Protein AF-A0AAV5E4P5-F1 (afdb_monomer)

InterPro domains:
  IPR004320 Protein BPS1, chloroplastic [PF03087] (4-162)

Structure (mmCIF, N/CA/C/O backbone):
data_AF-A0AAV5E4P5-F1
#
_entry.id   AF-A0AAV5E4P5-F1
#
loop_
_atom_site.group_PDB
_atom_site.id
_atom_site.type_symbol
_atom_site.label_atom_id
_atom_site.label_alt_id
_atom_site.label_comp_id
_atom_site.label_asym_id
_atom_site.label_entity_id
_atom_site.label_seq_id
_atom_site.pdbx_PDB_ins_code
_atom_site.Cartn_x
_atom_site.Cartn_y
_atom_site.Cartn_z
_atom_site.occupancy
_atom_site.B_iso_or_equiv
_atom_site.auth_seq_id
_atom_site.auth_comp_id
_atom_site.auth_asym_id
_atom_site.auth_atom_id
_atom_site.pdbx_PDB_model_num
ATOM 1 N N . MET A 1 1 ? 1.205 -12.709 -2.201 1.00 56.50 1 MET A N 1
ATOM 2 C CA . MET A 1 1 ? 1.355 -11.419 -1.480 1.00 56.50 1 MET A CA 1
ATOM 3 C C . MET A 1 1 ? 0.098 -10.579 -1.576 1.00 56.50 1 MET A C 1
ATOM 5 O O . MET A 1 1 ? -0.411 -10.193 -0.537 1.00 56.50 1 MET A O 1
ATOM 9 N N . CYS A 1 2 ? -0.461 -10.399 -2.772 1.00 56.97 2 CYS A N 1
ATOM 10 C CA . CYS A 1 2 ? -1.772 -9.772 -2.990 1.00 56.97 2 CYS A CA 1
ATOM 11 C C . CYS A 1 2 ? -2.899 -10.530 -2.261 1.00 56.97 2 CYS A C 1
ATOM 13 O O . CYS A 1 2 ? -3.722 -9.930 -1.578 1.00 56.97 2 CYS A O 1
ATOM 15 N N . ASP A 1 3 ? -2.828 -11.865 -2.279 1.00 72.31 3 ASP A N 1
ATOM 16 C CA . ASP A 1 3 ? -3.668 -12.741 -1.451 1.00 72.31 3 ASP A CA 1
ATOM 17 C C . ASP A 1 3 ? -3.523 -12.465 0.058 1.00 72.31 3 ASP A C 1
ATOM 19 O O . ASP A 1 3 ? -4.485 -12.542 0.807 1.00 72.31 3 ASP A O 1
ATOM 23 N N . GLY A 1 4 ? -2.340 -12.040 0.513 1.00 73.12 4 GLY A N 1
ATOM 24 C CA . GLY A 1 4 ? -2.113 -11.663 1.907 1.00 73.12 4 GLY A CA 1
ATOM 25 C C . GLY A 1 4 ? -2.867 -10.394 2.311 1.00 73.12 4 GLY A C 1
ATOM 26 O O . GLY A 1 4 ? -3.395 -10.346 3.416 1.00 73.12 4 GLY A O 1
ATOM 27 N N . LEU A 1 5 ? -2.950 -9.388 1.425 1.00 71.56 5 LEU A N 1
ATOM 28 C CA . LEU A 1 5 ? -3.692 -8.147 1.694 1.00 71.56 5 LEU A CA 1
ATOM 29 C C . LEU A 1 5 ? -5.195 -8.431 1.731 1.00 71.56 5 LEU A C 1
ATOM 31 O O . LEU A 1 5 ? -5.889 -7.955 2.626 1.00 71.56 5 LEU A O 1
ATOM 35 N N . ARG A 1 6 ? -5.674 -9.279 0.811 1.00 76.06 6 ARG A N 1
ATOM 36 C CA . ARG A 1 6 ? -7.061 -9.757 0.798 1.00 76.06 6 ARG A CA 1
ATOM 37 C C . ARG A 1 6 ? -7.400 -10.536 2.072 1.00 76.06 6 ARG A C 1
ATOM 39 O O . ARG A 1 6 ? -8.324 -10.150 2.775 1.00 76.06 6 ARG A O 1
ATOM 46 N N . ARG A 1 7 ? -6.602 -11.550 2.421 1.00 76.94 7 ARG A N 1
ATOM 47 C CA . ARG A 1 7 ? -6.778 -12.354 3.643 1.00 76.94 7 ARG A CA 1
ATOM 48 C C . ARG A 1 7 ? -6.693 -11.525 4.919 1.00 76.94 7 ARG A C 1
ATOM 50 O O . ARG A 1 7 ? -7.346 -11.842 5.905 1.00 76.94 7 ARG A O 1
ATOM 57 N N . LEU A 1 8 ? -5.892 -10.463 4.925 1.00 74.62 8 LEU A N 1
ATOM 58 C CA . LEU A 1 8 ? -5.862 -9.526 6.042 1.00 74.62 8 LEU A CA 1
ATOM 59 C C . LEU A 1 8 ? -7.157 -8.709 6.128 1.00 74.62 8 LEU A C 1
ATOM 61 O O . LEU A 1 8 ? -7.670 -8.510 7.226 1.00 74.62 8 LEU A O 1
ATOM 65 N N . GLY A 1 9 ? -7.715 -8.297 4.988 1.00 74.19 9 GLY A N 1
ATOM 66 C CA . GLY A 1 9 ? -9.084 -7.788 4.917 1.00 74.19 9 GLY A CA 1
ATOM 67 C C . GLY A 1 9 ? -10.081 -8.774 5.532 1.00 74.19 9 GLY A C 1
ATOM 68 O O . GLY A 1 9 ? -10.885 -8.385 6.379 1.00 74.19 9 GLY A O 1
ATOM 69 N N . ASP A 1 10 ? -9.964 -10.067 5.219 1.00 76.38 10 ASP A N 1
ATOM 70 C CA . ASP A 1 10 ? -10.802 -11.110 5.824 1.00 76.38 10 ASP A CA 1
ATOM 71 C C . ASP A 1 10 ? -10.626 -11.154 7.351 1.00 76.38 10 ASP A C 1
ATOM 73 O O . ASP A 1 10 ? -11.614 -11.174 8.076 1.00 76.38 10 ASP A O 1
ATOM 77 N N . VAL A 1 11 ? -9.402 -11.052 7.880 1.00 76.75 11 VAL A N 1
ATOM 78 C CA . VAL A 1 11 ? -9.156 -10.980 9.336 1.00 76.75 11 VAL A CA 1
ATOM 79 C C . VAL A 1 11 ? -9.854 -9.779 9.982 1.00 76.75 11 VAL A C 1
ATOM 81 O O . VAL A 1 11 ? -10.507 -9.948 11.010 1.00 76.75 11 VAL A O 1
ATOM 84 N N . TYR A 1 12 ? -9.773 -8.584 9.388 1.00 74.19 12 TYR A N 1
ATOM 85 C CA . TYR A 1 12 ? -10.494 -7.412 9.907 1.00 74.19 12 TYR A CA 1
ATOM 86 C C . TYR A 1 12 ? -12.021 -7.600 9.874 1.00 74.19 12 TYR A C 1
ATOM 88 O O . TYR A 1 12 ? -12.701 -7.124 10.778 1.00 74.19 12 TYR A O 1
ATOM 96 N N . SER A 1 13 ? -12.538 -8.357 8.901 1.00 75.62 13 SER A N 1
ATOM 97 C CA . SER A 1 13 ? -13.947 -8.790 8.839 1.00 75.62 13 SER A CA 1
ATOM 98 C C . SER A 1 13 ? -14.353 -9.602 10.062 1.00 75.62 13 SER A C 1
ATOM 100 O O . SER A 1 13 ? -15.329 -9.294 10.733 1.00 75.62 13 SER A O 1
ATOM 102 N N . HIS A 1 14 ? -13.568 -10.631 10.380 1.00 75.75 14 HIS A N 1
ATOM 103 C CA . HIS A 1 14 ? -13.864 -11.518 11.502 1.00 75.75 14 HIS A CA 1
ATOM 104 C C . HIS A 1 14 ? -13.748 -10.771 12.832 1.00 75.75 14 HIS A C 1
ATOM 106 O O . HIS A 1 14 ? -14.509 -11.017 13.763 1.00 75.75 14 HIS A O 1
ATOM 112 N N . ILE A 1 15 ? -12.804 -9.830 12.930 1.00 72.50 15 ILE A N 1
ATOM 113 C CA . ILE A 1 15 ? -12.688 -8.957 14.098 1.00 72.50 15 ILE A CA 1
ATOM 114 C C . ILE A 1 15 ? -13.955 -8.106 14.251 1.00 72.50 15 ILE A C 1
ATOM 116 O O . ILE A 1 15 ? -14.487 -8.032 15.355 1.00 72.50 15 ILE A O 1
ATOM 120 N N . GLU A 1 16 ? -14.464 -7.515 13.166 1.00 70.62 16 GLU A N 1
ATOM 121 C CA . GLU A 1 16 ? -15.729 -6.767 13.146 1.00 70.62 16 GLU A CA 1
ATOM 122 C C . GLU A 1 16 ? -16.926 -7.632 13.587 1.00 70.62 16 GLU A C 1
ATOM 124 O O . GLU A 1 16 ? -17.714 -7.209 14.431 1.00 70.62 16 GLU A O 1
ATOM 129 N N . GLU A 1 17 ? -17.030 -8.873 13.112 1.00 78.75 17 GLU A N 1
ATOM 130 C CA . GLU A 1 17 ? -18.076 -9.816 13.537 1.00 78.75 17 GLU A CA 1
ATOM 131 C C . GLU A 1 17 ? -18.000 -10.138 15.036 1.00 78.75 17 GLU A C 1
ATOM 133 O O . GLU A 1 17 ? -19.010 -10.075 15.737 1.00 78.75 17 GLU A O 1
ATOM 138 N N . ILE A 1 18 ? -16.798 -10.419 15.556 1.00 73.62 18 ILE A N 1
ATOM 139 C CA . ILE A 1 18 ? -16.575 -10.673 16.989 1.00 73.62 18 ILE A CA 1
ATOM 140 C C . ILE A 1 18 ? -16.965 -9.445 17.811 1.00 73.62 18 ILE A C 1
ATOM 142 O O . ILE A 1 18 ? -17.610 -9.573 18.851 1.00 73.62 18 ILE A O 1
ATOM 146 N N . ILE A 1 19 ? -16.576 -8.255 17.357 1.00 67.56 19 ILE A N 1
ATOM 147 C CA . ILE A 1 19 ? -16.890 -6.975 17.995 1.00 67.56 19 ILE A CA 1
ATOM 148 C C . ILE A 1 19 ? -18.410 -6.789 18.142 1.00 6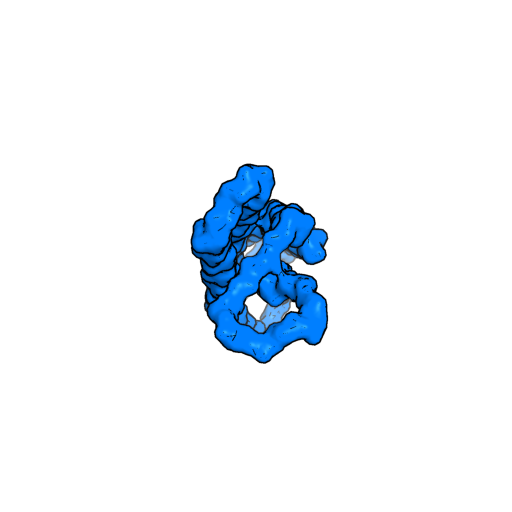7.56 19 ILE A C 1
ATOM 150 O O . ILE A 1 19 ? -18.860 -6.348 19.199 1.00 67.56 19 ILE A O 1
ATOM 154 N N . ASN A 1 20 ? -19.193 -7.183 17.136 1.00 69.62 20 ASN A N 1
ATOM 155 C CA . ASN A 1 20 ? -20.646 -7.001 17.108 1.00 69.62 20 ASN A CA 1
ATOM 156 C C . ASN A 1 20 ? -21.441 -8.007 17.971 1.00 69.62 20 ASN A C 1
ATOM 158 O O . ASN A 1 20 ? -22.650 -7.836 18.148 1.00 69.62 20 ASN A O 1
ATOM 162 N N . LEU A 1 21 ? -20.802 -9.039 18.542 1.00 74.31 21 LEU A N 1
ATOM 163 C CA . LEU A 1 21 ? -21.487 -10.037 19.374 1.00 74.31 21 LEU A CA 1
ATOM 164 C C . LEU A 1 21 ? -22.091 -9.422 20.661 1.00 74.31 21 LEU A C 1
ATOM 166 O O . LEU A 1 21 ? -21.412 -8.651 21.344 1.00 74.31 21 LEU A O 1
ATOM 170 N N . PRO A 1 22 ? -23.310 -9.826 21.084 1.00 65.62 22 PRO A N 1
ATOM 171 C CA . PRO A 1 22 ? -23.979 -9.297 22.282 1.00 65.62 22 PRO A CA 1
ATOM 172 C C . PRO A 1 22 ? -23.159 -9.425 23.574 1.00 65.62 22 PRO A C 1
ATOM 174 O O . PRO A 1 22 ? -23.182 -8.543 24.429 1.00 65.62 22 PRO A O 1
ATOM 177 N N . SER A 1 23 ? -22.359 -10.488 23.699 1.00 65.44 23 SER A N 1
ATOM 178 C CA . SER A 1 23 ? -21.455 -10.715 24.838 1.00 65.44 23 SER A CA 1
ATOM 179 C C . SER A 1 23 ? -20.368 -9.640 24.980 1.00 65.44 23 SER A C 1
ATOM 181 O O . SER A 1 23 ? -19.811 -9.443 26.066 1.00 65.44 23 SER A O 1
ATOM 183 N N . ASN A 1 24 ? -20.082 -8.909 23.900 1.00 61.66 24 ASN A N 1
ATOM 184 C CA . ASN A 1 24 ? -19.112 -7.823 23.861 1.00 61.66 24 ASN A CA 1
ATOM 185 C C . ASN A 1 24 ? -19.744 -6.435 24.055 1.00 61.66 24 ASN A C 1
ATOM 187 O O . ASN A 1 24 ? -18.999 -5.500 24.358 1.00 61.66 24 ASN A O 1
ATOM 191 N N . GLN A 1 25 ? -21.080 -6.320 24.005 1.00 60.75 25 GLN A N 1
ATOM 192 C CA . GLN A 1 25 ? -21.834 -5.068 24.183 1.00 60.75 25 GLN A CA 1
ATOM 193 C C . GLN A 1 25 ? -21.884 -4.577 25.643 1.00 60.75 25 GLN A C 1
ATOM 195 O O . GLN A 1 25 ? -22.192 -3.414 25.894 1.00 60.75 25 GLN A O 1
ATOM 200 N N . VAL A 1 26 ? -21.508 -5.410 26.626 1.00 58.38 26 VAL A N 1
ATOM 201 C CA . VAL A 1 26 ? -21.349 -4.962 28.021 1.00 58.38 26 VAL A CA 1
ATOM 202 C C . VAL A 1 26 ? -20.065 -4.130 28.151 1.00 58.38 26 VAL A C 1
ATOM 204 O O . VAL A 1 26 ? -18.935 -4.649 28.235 1.00 58.38 26 VAL A O 1
ATOM 207 N N . SER A 1 27 ? -20.277 -2.815 28.120 1.00 61.34 27 SER A N 1
ATOM 208 C CA . SER A 1 27 ? -19.287 -1.744 28.202 1.00 61.34 27 SER A CA 1
ATOM 209 C C . SER A 1 27 ? -18.691 -1.641 29.611 1.00 61.34 27 SER A C 1
ATOM 211 O O . SER A 1 27 ? -19.386 -1.407 30.592 1.00 61.34 27 SER A O 1
ATOM 213 N N . SER A 1 28 ? -17.372 -1.810 29.716 1.00 66.25 28 SER A N 1
ATOM 214 C CA . SER A 1 28 ? -16.600 -1.439 30.907 1.00 66.25 28 SER A CA 1
ATOM 215 C C . SER A 1 28 ? -15.715 -0.254 30.538 1.00 66.25 28 SER A C 1
ATOM 217 O O . SER A 1 28 ? -15.101 -0.261 29.468 1.00 66.25 28 SER A O 1
ATOM 219 N N . ILE A 1 29 ? -15.587 0.726 31.438 1.00 67.12 29 ILE A N 1
ATOM 220 C CA . ILE A 1 29 ? -14.744 1.925 31.267 1.00 67.12 29 ILE A CA 1
ATOM 221 C C . ILE A 1 29 ? -13.315 1.556 30.826 1.00 67.12 29 ILE A C 1
ATOM 223 O O . ILE A 1 29 ? -12.716 2.240 29.995 1.00 67.12 29 ILE A O 1
ATOM 227 N N . GLN A 1 30 ? -12.777 0.436 31.317 1.00 64.75 30 GLN A N 1
ATOM 228 C CA . GLN A 1 30 ? -11.441 -0.029 30.944 1.00 64.75 30 GLN A CA 1
ATOM 229 C C . GLN A 1 30 ? -11.372 -0.584 29.515 1.00 64.75 30 GLN A C 1
ATOM 231 O O . GLN A 1 30 ? -10.397 -0.322 28.814 1.00 64.75 30 GLN A O 1
ATOM 236 N N . LYS A 1 31 ? -12.418 -1.284 29.040 1.00 65.62 31 LYS A N 1
ATOM 237 C CA . LYS A 1 31 ? -12.526 -1.699 27.626 1.00 65.62 31 LYS A CA 1
ATOM 238 C C . LYS A 1 31 ? -12.604 -0.475 26.704 1.00 65.62 31 LYS A C 1
ATOM 240 O O . LYS A 1 31 ? -11.945 -0.469 25.672 1.00 65.62 31 LYS A O 1
ATOM 245 N N . LYS A 1 32 ? -13.368 0.554 27.094 1.00 70.50 32 LYS A N 1
ATOM 246 C CA . LYS A 1 32 ? -13.558 1.800 26.331 1.00 70.50 32 LYS A CA 1
ATOM 247 C C . LYS A 1 32 ? -12.240 2.559 26.129 1.00 70.50 32 LYS A C 1
ATOM 249 O O . LYS A 1 32 ? -11.816 2.724 24.991 1.00 70.50 32 LYS A O 1
ATOM 254 N N . LYS A 1 33 ? -11.513 2.869 27.211 1.00 70.81 33 LYS A N 1
ATOM 255 C CA . LYS A 1 33 ? -10.191 3.537 27.139 1.00 70.81 33 LYS A CA 1
ATOM 256 C C . LYS A 1 33 ? -9.161 2.759 26.313 1.00 70.81 33 LYS A C 1
ATOM 258 O O . LYS A 1 33 ? -8.344 3.326 25.591 1.00 70.81 33 LYS A O 1
ATOM 263 N N . MET A 1 34 ? -9.173 1.436 26.447 1.00 68.62 34 MET A N 1
ATOM 264 C CA . MET A 1 34 ? -8.287 0.533 25.717 1.00 68.62 34 MET A CA 1
ATOM 265 C C . MET A 1 34 ? -8.583 0.526 24.215 1.00 68.62 34 MET A C 1
ATOM 267 O O . MET A 1 34 ? -7.652 0.474 23.409 1.00 68.62 34 MET A O 1
ATOM 271 N N . LEU A 1 35 ? -9.864 0.584 23.853 1.00 72.00 35 LEU A N 1
ATOM 272 C CA . LEU A 1 35 ? -10.313 0.624 22.473 1.00 72.00 35 LEU A CA 1
ATOM 273 C C . LEU A 1 35 ? -10.026 1.980 21.826 1.00 72.00 35 LEU A C 1
ATOM 275 O O . LEU A 1 35 ? -9.479 2.007 20.732 1.00 72.00 35 LEU A O 1
ATOM 279 N N . GLU A 1 36 ? -10.274 3.084 22.532 1.00 74.94 36 GLU A N 1
ATOM 280 C CA . GLU A 1 36 ? -9.939 4.447 22.088 1.00 74.94 36 GLU A CA 1
ATOM 281 C C . GLU A 1 36 ? -8.449 4.587 21.718 1.00 74.94 36 GLU A C 1
ATOM 283 O O . GLU A 1 36 ? -8.113 5.146 20.675 1.00 74.94 36 GLU A O 1
ATOM 288 N N . ARG A 1 37 ? -7.537 4.002 22.511 1.00 74.06 37 ARG A N 1
ATOM 289 C CA . ARG A 1 37 ? -6.092 4.018 22.208 1.00 74.06 37 ARG A CA 1
ATOM 290 C C . ARG A 1 37 ? -5.734 3.223 20.946 1.00 74.06 37 ARG A C 1
ATOM 292 O O . ARG A 1 37 ? -4.885 3.657 20.165 1.00 74.06 37 ARG A O 1
ATOM 299 N N . GLU A 1 38 ? -6.338 2.050 20.748 1.00 74.19 38 GLU A N 1
ATOM 300 C CA . GLU A 1 38 ? -6.105 1.279 19.518 1.00 74.19 38 GLU A CA 1
ATOM 301 C C . GLU A 1 38 ? -6.746 1.963 18.312 1.00 74.19 38 GLU A C 1
ATOM 303 O O . GLU A 1 38 ? -6.174 1.948 17.228 1.00 74.19 38 GLU A O 1
ATOM 308 N N . MET A 1 39 ? -7.878 2.638 18.497 1.00 76.44 39 MET A N 1
ATOM 309 C CA . MET A 1 39 ? -8.491 3.440 17.450 1.00 76.44 39 MET A CA 1
ATOM 310 C C . MET A 1 39 ? -7.565 4.561 16.985 1.00 76.44 39 MET A C 1
ATOM 312 O O . MET A 1 39 ? -7.394 4.725 15.779 1.00 76.44 39 MET A O 1
ATOM 316 N N . GLU A 1 40 ? -6.903 5.281 17.885 1.00 80.56 40 GLU A N 1
ATOM 317 C CA . GLU A 1 40 ? -5.902 6.279 17.483 1.00 80.56 40 GLU A CA 1
ATOM 318 C C . GLU A 1 40 ? -4.772 5.640 16.658 1.00 80.56 40 GLU A C 1
ATOM 320 O O . GLU A 1 40 ? -4.418 6.107 15.580 1.00 80.56 40 GLU A O 1
ATOM 325 N N . SER A 1 41 ?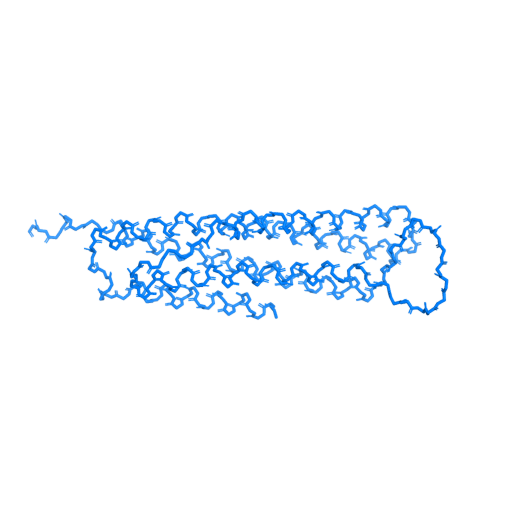 -4.291 4.474 17.091 1.00 76.69 41 SER A N 1
ATOM 326 C CA . SER A 1 41 ? -3.260 3.727 16.361 1.00 76.69 41 SER A CA 1
ATOM 327 C C . SER A 1 41 ? -3.730 3.186 15.001 1.00 76.69 41 SER A C 1
ATOM 329 O O . SER A 1 41 ? -2.933 3.055 14.071 1.00 76.69 41 SER A O 1
ATOM 331 N N . SER A 1 42 ? -5.015 2.846 14.876 1.00 80.00 42 SER A N 1
ATOM 332 C CA . SER A 1 42 ? -5.626 2.392 13.624 1.00 80.00 42 SER A CA 1
ATOM 333 C C . SER A 1 42 ? -5.741 3.523 12.605 1.00 80.00 42 SER A C 1
ATOM 335 O O . SER A 1 42 ? -5.602 3.263 11.414 1.00 80.00 42 SER A O 1
ATOM 337 N N . LEU A 1 43 ? -5.930 4.768 13.066 1.00 84.25 43 LEU A N 1
ATOM 338 C CA . LEU A 1 43 ? -5.993 5.948 12.205 1.00 84.25 43 LEU A CA 1
ATOM 339 C C . LEU A 1 43 ? -4.654 6.172 11.498 1.00 84.25 43 LEU A C 1
ATOM 341 O O . LEU A 1 43 ? -4.626 6.317 10.282 1.00 84.25 43 LEU A O 1
ATOM 345 N N . GLU A 1 44 ? -3.541 6.057 12.229 1.00 84.19 44 GLU A N 1
ATOM 346 C CA . GLU A 1 44 ? -2.203 6.161 11.632 1.00 84.19 44 GLU A CA 1
ATOM 347 C C . GLU A 1 44 ? -1.966 5.104 10.534 1.00 84.19 44 GLU A C 1
ATOM 349 O O . GLU A 1 44 ? -1.301 5.375 9.532 1.00 84.19 44 GLU A O 1
ATOM 354 N N . LEU A 1 45 ? -2.506 3.889 10.698 1.00 81.62 45 LEU A N 1
ATOM 355 C CA . LEU A 1 45 ? -2.408 2.836 9.682 1.00 81.62 45 LEU A CA 1
ATOM 356 C C . LEU A 1 45 ? -3.373 3.072 8.502 1.00 81.62 45 LEU A C 1
ATOM 358 O O . LEU A 1 45 ? -3.018 2.760 7.366 1.00 81.62 45 LEU A O 1
ATOM 362 N N . ILE A 1 46 ? -4.554 3.646 8.738 1.00 85.69 46 ILE A N 1
ATOM 363 C CA . ILE A 1 46 ? -5.484 4.076 7.680 1.00 85.69 46 ILE A CA 1
ATOM 364 C C . ILE A 1 46 ? -4.820 5.143 6.801 1.00 85.69 46 ILE A C 1
ATOM 366 O O . ILE A 1 46 ? -4.797 4.992 5.577 1.00 85.69 46 ILE A O 1
ATOM 370 N N . ASP A 1 47 ? -4.205 6.157 7.413 1.00 88.38 47 ASP A N 1
ATOM 371 C CA . ASP A 1 47 ? -3.467 7.211 6.706 1.00 88.38 47 ASP A CA 1
ATOM 372 C C . ASP A 1 47 ? -2.314 6.630 5.878 1.00 88.38 47 ASP A C 1
ATOM 374 O O . ASP A 1 47 ? -2.078 7.043 4.739 1.00 88.38 47 ASP A O 1
ATOM 378 N N . LEU A 1 48 ? -1.613 5.625 6.418 1.00 85.75 48 LEU A N 1
ATOM 379 C CA . LEU A 1 48 ? -0.583 4.897 5.680 1.00 85.75 48 LEU A CA 1
ATOM 380 C C . LEU A 1 48 ? -1.155 4.162 4.473 1.00 85.75 48 LEU A C 1
ATOM 382 O O . LEU A 1 48 ? -0.564 4.240 3.399 1.00 85.75 48 LEU A O 1
ATOM 386 N N . CYS A 1 49 ? -2.269 3.447 4.633 1.00 84.31 49 CYS A N 1
ATOM 387 C CA . CYS A 1 49 ? -2.898 2.724 3.530 1.00 84.31 49 CYS A CA 1
ATOM 388 C C . CYS A 1 49 ? -3.326 3.692 2.421 1.00 84.31 49 CYS A C 1
ATOM 390 O O . CYS A 1 49 ? -3.048 3.420 1.255 1.00 84.31 49 CYS A O 1
ATOM 392 N N . ASN A 1 50 ? -3.899 4.850 2.769 1.00 89.06 50 ASN A N 1
ATOM 393 C CA . ASN A 1 50 ? -4.228 5.886 1.789 1.00 89.06 50 ASN A CA 1
ATOM 394 C C . ASN A 1 50 ? -2.973 6.406 1.064 1.00 89.06 50 ASN A C 1
ATOM 396 O O . ASN A 1 50 ? -2.901 6.380 -0.163 1.00 89.06 50 ASN A O 1
ATOM 400 N N . ALA A 1 51 ? -1.933 6.787 1.813 1.00 88.50 51 ALA A N 1
ATOM 401 C CA . ALA A 1 51 ? -0.680 7.266 1.229 1.00 88.50 51 ALA A CA 1
ATOM 402 C C . ALA A 1 51 ? 0.004 6.208 0.342 1.00 88.50 51 ALA A C 1
ATOM 404 O O . ALA A 1 51 ? 0.636 6.538 -0.661 1.00 88.50 51 ALA A O 1
ATOM 405 N N . MET A 1 52 ? -0.090 4.928 0.704 1.00 86.50 52 MET A N 1
ATOM 406 C CA . MET A 1 52 ? 0.451 3.833 -0.100 1.00 86.50 52 MET A CA 1
ATOM 407 C C . MET A 1 52 ? -0.359 3.595 -1.367 1.00 86.50 52 MET A C 1
ATOM 409 O O . MET A 1 52 ? 0.242 3.387 -2.417 1.00 86.50 52 MET A O 1
ATOM 413 N N . HIS A 1 53 ? -1.687 3.671 -1.291 1.00 87.88 53 HIS A N 1
ATOM 414 C CA . HIS A 1 53 ? -2.555 3.601 -2.460 1.00 87.88 53 HIS A CA 1
ATOM 415 C C . HIS A 1 53 ? -2.212 4.702 -3.474 1.00 87.88 53 HIS A C 1
ATOM 417 O O . HIS A 1 53 ? -1.991 4.400 -4.645 1.00 87.88 53 HIS A O 1
ATOM 423 N N . GLU A 1 54 ? -2.055 5.951 -3.024 1.00 90.44 54 GLU A N 1
ATOM 424 C CA . GLU A 1 54 ? -1.614 7.067 -3.876 1.00 90.44 54 GLU A CA 1
ATOM 425 C C . GLU A 1 54 ? -0.262 6.779 -4.547 1.00 90.44 54 GLU A C 1
ATOM 427 O O . GLU A 1 54 ? -0.114 6.952 -5.757 1.00 90.44 54 GLU A O 1
ATOM 432 N N . ILE A 1 55 ? 0.716 6.268 -3.786 1.00 88.81 55 ILE A N 1
ATOM 433 C CA . ILE A 1 55 ? 2.031 5.907 -4.335 1.00 88.81 55 ILE A CA 1
ATOM 434 C C . ILE A 1 55 ? 1.920 4.770 -5.357 1.00 88.81 55 ILE A C 1
ATOM 436 O O . ILE A 1 55 ? 2.590 4.823 -6.385 1.00 88.81 55 ILE A O 1
ATOM 440 N N . PHE A 1 56 ? 1.109 3.738 -5.112 1.00 88.38 56 PHE A N 1
ATOM 441 C CA . PHE A 1 56 ? 0.920 2.652 -6.079 1.00 88.38 56 PHE A CA 1
ATOM 442 C C . PHE A 1 56 ? 0.235 3.137 -7.352 1.00 88.38 56 PHE A C 1
ATOM 444 O O . PHE A 1 56 ? 0.657 2.754 -8.444 1.00 88.38 56 PHE A O 1
ATOM 451 N N . SER A 1 57 ? -0.743 4.031 -7.225 1.00 91.31 57 SER A N 1
ATOM 452 C CA . SER A 1 57 ? -1.390 4.659 -8.373 1.00 91.31 57 SER A CA 1
ATOM 453 C C . SER A 1 57 ? -0.377 5.430 -9.226 1.00 91.31 57 SER A C 1
ATOM 455 O O . SER A 1 57 ? -0.319 5.266 -10.444 1.00 91.31 57 SER A O 1
ATOM 457 N N . GLU A 1 58 ? 0.521 6.179 -8.586 1.00 92.06 58 GLU A N 1
ATOM 458 C CA . GLU A 1 58 ? 1.573 6.936 -9.267 1.00 92.06 58 GLU A CA 1
ATOM 459 C C . GLU A 1 58 ? 2.697 6.056 -9.852 1.00 92.06 58 GLU A C 1
ATOM 461 O O . GLU A 1 58 ? 3.261 6.337 -10.915 1.00 92.06 58 GLU A O 1
ATOM 466 N N . LEU A 1 59 ? 3.021 4.944 -9.192 1.00 88.50 59 LEU A N 1
ATOM 467 C CA . LEU A 1 59 ? 3.930 3.940 -9.744 1.00 88.50 59 LEU A CA 1
ATOM 468 C C . LEU A 1 59 ? 3.329 3.310 -11.002 1.00 88.50 59 LEU A C 1
ATOM 470 O O . LEU A 1 59 ? 4.036 3.173 -12.000 1.00 88.50 59 LEU A O 1
ATOM 474 N N . LYS A 1 60 ? 2.032 2.979 -10.987 1.00 91.06 60 LYS A N 1
ATOM 475 C CA . LYS A 1 60 ? 1.317 2.413 -12.138 1.00 91.06 60 LYS A CA 1
ATOM 476 C C . LYS A 1 60 ? 1.373 3.351 -13.344 1.00 91.06 60 LYS A C 1
ATOM 478 O O . LYS A 1 60 ? 1.742 2.898 -14.426 1.00 91.06 60 LYS A O 1
ATOM 483 N N . THR A 1 61 ? 1.090 4.643 -13.167 1.00 91.94 61 THR A N 1
ATOM 484 C CA . THR A 1 61 ? 1.173 5.621 -14.270 1.00 91.94 61 THR A CA 1
ATOM 485 C C . THR A 1 61 ? 2.601 5.757 -14.798 1.00 91.94 61 THR A C 1
ATOM 487 O O . THR A 1 61 ? 2.821 5.725 -16.007 1.00 91.94 61 THR A O 1
ATOM 490 N N . THR A 1 62 ? 3.600 5.799 -13.910 1.00 89.44 62 THR A N 1
ATOM 491 C CA . THR A 1 62 ? 5.021 5.856 -14.299 1.00 89.44 62 THR A CA 1
ATOM 492 C C . THR A 1 62 ? 5.450 4.624 -15.106 1.00 89.44 62 THR A C 1
ATOM 494 O O . THR A 1 62 ? 6.217 4.741 -16.064 1.00 89.44 62 THR A O 1
ATOM 497 N N . ILE A 1 63 ? 4.962 3.437 -14.735 1.00 87.81 63 ILE A N 1
ATOM 498 C CA . ILE A 1 63 ? 5.221 2.176 -15.442 1.00 87.81 63 ILE A CA 1
ATOM 499 C C . ILE A 1 63 ? 4.592 2.201 -16.838 1.00 87.81 63 ILE A C 1
ATOM 501 O O . ILE A 1 63 ? 5.275 1.892 -17.814 1.00 87.81 63 ILE A O 1
ATOM 505 N N . GLN A 1 64 ? 3.329 2.612 -16.950 1.00 90.38 64 GLN A N 1
ATOM 506 C CA . GLN A 1 64 ? 2.620 2.712 -18.231 1.00 90.38 64 GLN A CA 1
ATOM 507 C C . GLN A 1 64 ? 3.299 3.710 -19.175 1.00 90.38 64 GLN A C 1
ATOM 509 O O . GLN A 1 64 ? 3.535 3.409 -20.345 1.00 90.38 64 GLN A O 1
ATOM 514 N N . ASP A 1 65 ? 3.726 4.858 -18.653 1.00 88.12 65 ASP A N 1
ATOM 515 C CA . ASP A 1 65 ? 4.515 5.835 -19.400 1.00 88.12 65 ASP A CA 1
ATOM 516 C C . ASP A 1 65 ? 5.826 5.246 -19.934 1.00 88.12 65 ASP A C 1
ATOM 518 O O . ASP A 1 65 ? 6.202 5.476 -21.086 1.00 88.12 65 ASP A O 1
ATOM 522 N N . LEU A 1 66 ? 6.545 4.493 -19.096 1.00 85.75 66 LEU A N 1
ATOM 523 C CA . LEU A 1 66 ? 7.780 3.820 -19.495 1.00 85.75 66 LEU A CA 1
ATOM 524 C C . LEU A 1 66 ? 7.517 2.786 -20.604 1.00 85.75 66 LEU A C 1
ATOM 526 O O . LEU A 1 66 ? 8.323 2.690 -21.530 1.00 85.75 66 LEU A O 1
ATOM 530 N N . GLN A 1 67 ? 6.389 2.065 -20.566 1.00 85.00 67 GLN A N 1
ATOM 531 C CA . GLN A 1 67 ? 6.013 1.103 -21.611 1.00 85.00 67 GLN A CA 1
ATOM 532 C C . GLN A 1 67 ? 5.754 1.820 -22.939 1.00 85.00 67 GLN A C 1
ATOM 534 O O . GLN A 1 67 ? 6.230 1.375 -23.982 1.00 85.00 67 GLN A O 1
ATOM 539 N N . VAL A 1 68 ? 5.049 2.957 -22.910 1.00 85.69 68 VAL A N 1
ATOM 540 C CA . VAL A 1 68 ? 4.776 3.765 -24.111 1.00 85.69 68 VAL A CA 1
ATOM 541 C C . VAL A 1 68 ? 6.074 4.274 -24.739 1.00 85.69 68 VAL A C 1
ATOM 543 O O . VAL A 1 68 ? 6.236 4.187 -25.957 1.00 85.69 68 VAL A O 1
ATOM 546 N N . VAL A 1 69 ? 7.014 4.768 -23.926 1.00 82.62 69 VAL A N 1
ATOM 547 C CA . VAL A 1 69 ? 8.325 5.242 -24.405 1.00 82.62 69 VAL A CA 1
ATOM 548 C C . VAL A 1 69 ? 9.134 4.108 -25.042 1.00 82.62 69 VAL A C 1
ATOM 550 O O . VAL A 1 69 ? 9.762 4.324 -26.075 1.00 82.62 69 VAL A O 1
ATOM 553 N N . LEU A 1 70 ? 9.106 2.904 -24.461 1.00 77.94 70 LEU A N 1
ATOM 554 C CA . LEU A 1 70 ? 9.807 1.739 -25.010 1.00 77.94 70 LEU A CA 1
ATOM 555 C C . LEU A 1 70 ? 9.188 1.260 -26.331 1.00 77.94 70 LEU A C 1
ATOM 557 O O . LEU A 1 70 ? 9.918 1.053 -27.298 1.00 77.94 70 LEU A O 1
ATOM 561 N N . ARG A 1 71 ? 7.854 1.149 -26.408 1.00 78.62 71 ARG A N 1
ATOM 562 C CA . ARG A 1 71 ? 7.140 0.666 -27.607 1.00 78.62 71 ARG A CA 1
ATOM 563 C C . ARG A 1 71 ? 7.290 1.569 -28.823 1.00 78.62 71 ARG A C 1
ATOM 565 O O . ARG A 1 71 ? 7.321 1.078 -29.944 1.00 78.62 71 ARG A O 1
ATOM 572 N N . ARG A 1 72 ? 7.366 2.886 -28.618 1.00 77.81 72 ARG A N 1
ATOM 573 C CA . ARG A 1 72 ? 7.511 3.856 -29.716 1.00 77.81 72 ARG A CA 1
ATOM 574 C C . ARG A 1 72 ? 8.907 3.857 -30.341 1.00 77.81 72 ARG A C 1
ATOM 576 O O . ARG A 1 72 ? 9.101 4.525 -31.345 1.00 77.81 72 ARG A O 1
ATOM 583 N N . GLY A 1 73 ? 9.896 3.192 -29.737 1.00 66.06 73 GLY A N 1
ATOM 584 C CA . GLY A 1 73 ? 11.299 3.309 -30.152 1.00 66.06 73 GLY A CA 1
ATOM 585 C C . GLY A 1 73 ? 11.924 4.682 -29.852 1.00 66.06 73 GLY A C 1
ATOM 586 O O . GLY A 1 73 ? 13.141 4.826 -29.927 1.00 66.06 73 GLY A O 1
ATOM 587 N N . ASP A 1 74 ? 11.127 5.661 -29.403 1.00 62.75 74 ASP A N 1
ATOM 588 C CA . ASP A 1 74 ? 11.515 7.004 -28.947 1.00 62.75 74 ASP A CA 1
ATOM 589 C C . ASP A 1 74 ? 12.185 6.996 -27.559 1.00 62.75 74 ASP A C 1
ATOM 591 O O . ASP A 1 74 ? 12.034 7.919 -26.748 1.00 62.75 74 ASP A O 1
ATOM 595 N N . ALA A 1 75 ? 12.949 5.945 -27.261 1.00 60.47 75 ALA A N 1
ATOM 596 C CA . ALA A 1 75 ? 13.668 5.754 -26.012 1.00 60.47 75 ALA A CA 1
ATOM 597 C C . ALA A 1 75 ? 14.876 6.699 -25.932 1.00 60.47 75 ALA A C 1
ATOM 599 O O . ALA A 1 75 ? 16.033 6.274 -25.881 1.00 60.47 75 ALA A O 1
ATOM 600 N N . ARG A 1 76 ? 14.625 8.014 -25.889 1.00 67.12 76 ARG A N 1
ATOM 601 C CA . ARG A 1 76 ? 15.636 8.992 -25.489 1.00 67.12 76 ARG A CA 1
ATOM 602 C C . ARG A 1 76 ? 16.109 8.587 -24.102 1.00 67.12 76 ARG A C 1
ATOM 604 O O . ARG A 1 76 ? 15.413 8.801 -23.112 1.00 67.12 76 ARG A O 1
ATOM 611 N N . LEU A 1 77 ? 17.309 8.016 -24.053 1.00 67.38 77 LEU A N 1
ATOM 612 C CA . LEU A 1 77 ? 17.891 7.376 -22.874 1.00 67.38 77 LEU A CA 1
ATOM 613 C C . LEU A 1 77 ? 17.815 8.264 -21.618 1.00 67.38 77 LEU A C 1
ATOM 615 O O . LEU A 1 77 ? 17.630 7.768 -20.510 1.00 67.38 77 LEU A O 1
ATOM 619 N N . ALA A 1 78 ? 17.909 9.586 -21.799 1.00 71.38 78 ALA A N 1
ATOM 620 C CA . ALA A 1 78 ? 17.759 10.576 -20.739 1.00 71.38 78 ALA A CA 1
ATOM 621 C C . ALA A 1 78 ? 16.342 10.617 -20.131 1.00 71.38 78 ALA A C 1
ATOM 623 O O . ALA A 1 78 ? 16.217 10.602 -18.909 1.00 71.38 78 ALA A O 1
ATOM 624 N N . ASN A 1 79 ? 15.282 10.614 -20.948 1.00 76.44 79 ASN A N 1
ATOM 625 C CA . ASN A 1 79 ? 13.891 10.651 -20.476 1.00 76.44 79 ASN A CA 1
ATOM 626 C C . ASN A 1 79 ? 13.526 9.362 -19.718 1.00 76.44 79 ASN A C 1
ATOM 628 O O . ASN A 1 79 ? 12.982 9.408 -18.615 1.00 76.44 79 ASN A O 1
ATOM 632 N N . THR A 1 80 ? 13.923 8.206 -20.260 1.00 77.69 80 THR A N 1
ATOM 633 C CA . THR A 1 80 ? 13.753 6.903 -19.599 1.00 77.69 80 THR A CA 1
ATOM 634 C C . THR A 1 80 ? 14.475 6.867 -18.251 1.00 77.69 80 THR A C 1
ATOM 636 O O . THR A 1 80 ? 13.905 6.445 -17.246 1.00 77.69 80 THR A O 1
ATOM 639 N N . GLN A 1 81 ? 15.710 7.374 -18.185 1.00 81.25 81 GLN A N 1
ATOM 640 C CA . GLN A 1 81 ? 16.488 7.389 -16.947 1.00 81.25 81 GLN A CA 1
ATOM 641 C C . GLN A 1 81 ? 15.892 8.319 -15.877 1.00 81.25 81 GLN A C 1
ATOM 643 O O . GLN A 1 81 ? 15.934 7.965 -14.697 1.00 81.25 81 GLN A O 1
ATOM 648 N N . VAL A 1 82 ? 15.318 9.466 -16.265 1.00 83.81 82 VAL A N 1
ATOM 649 C CA . VAL A 1 82 ? 14.592 10.371 -15.353 1.00 83.81 82 VAL A CA 1
ATOM 650 C C . VAL A 1 82 ? 13.358 9.677 -14.775 1.00 83.81 82 VAL A C 1
ATOM 652 O O . VAL A 1 82 ? 13.178 9.672 -13.558 1.00 83.81 82 VAL A O 1
ATOM 655 N N . LYS A 1 83 ? 12.553 9.006 -15.607 1.00 83.69 83 LYS A N 1
ATOM 656 C CA . LYS A 1 83 ? 11.371 8.254 -15.145 1.00 83.69 83 LYS A CA 1
ATOM 657 C C . LYS A 1 83 ? 11.738 7.076 -14.228 1.00 83.69 83 LYS A C 1
ATOM 659 O O . LYS A 1 83 ? 11.080 6.862 -13.216 1.00 83.69 83 LYS A O 1
ATOM 664 N N . ILE A 1 84 ? 12.836 6.3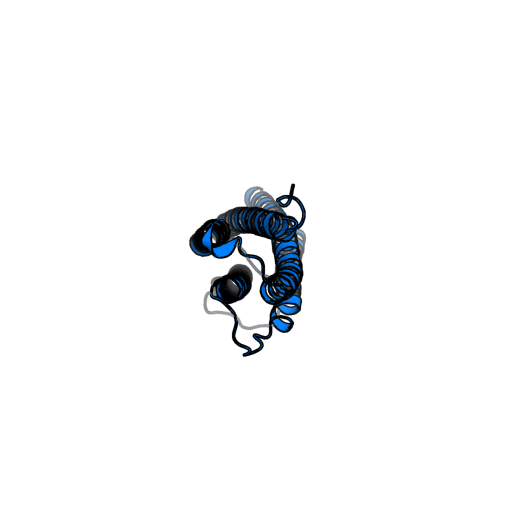62 -14.495 1.00 83.00 84 ILE A N 1
ATOM 665 C CA . ILE A 1 84 ? 13.342 5.306 -13.592 1.00 83.00 84 ILE A CA 1
ATOM 666 C C . ILE A 1 84 ? 13.798 5.887 -12.242 1.00 83.00 84 ILE A C 1
ATOM 668 O O . ILE A 1 84 ? 13.570 5.291 -11.183 1.00 83.00 84 ILE A O 1
ATOM 672 N N . GLN A 1 85 ? 14.447 7.055 -12.250 1.00 85.19 85 GLN A N 1
ATOM 673 C CA . GLN A 1 85 ? 14.816 7.750 -11.013 1.00 85.19 85 GLN A CA 1
ATOM 674 C C . GLN A 1 85 ? 13.581 8.193 -10.228 1.00 85.19 85 GLN A C 1
ATOM 676 O O . GLN A 1 85 ? 13.578 8.066 -9.002 1.00 85.19 85 GLN A O 1
ATOM 681 N N . TYR A 1 86 ? 12.535 8.640 -10.926 1.00 86.75 86 TYR A N 1
ATOM 682 C CA . TYR A 1 86 ? 11.248 8.981 -10.330 1.00 86.75 86 TYR A CA 1
ATOM 683 C C . TYR A 1 86 ? 10.582 7.772 -9.669 1.00 86.75 86 TYR A C 1
ATOM 685 O O . TYR A 1 86 ? 10.307 7.796 -8.473 1.00 86.75 86 TYR A O 1
ATOM 693 N N . TYR A 1 87 ? 10.460 6.652 -10.385 1.00 86.25 87 TYR A N 1
ATOM 694 C CA . TYR A 1 87 ? 10.000 5.386 -9.808 1.00 86.25 87 TYR A CA 1
ATOM 695 C C . TYR A 1 87 ? 10.784 5.026 -8.528 1.00 86.25 87 TYR A C 1
ATOM 697 O O . TYR A 1 87 ? 10.220 4.693 -7.485 1.00 86.25 87 TYR A O 1
ATOM 705 N N . THR A 1 88 ? 12.115 5.144 -8.580 1.00 84.69 88 THR A N 1
ATOM 706 C CA . THR A 1 88 ? 12.989 4.817 -7.443 1.00 84.69 88 THR A CA 1
ATOM 707 C C . THR A 1 88 ? 12.749 5.745 -6.248 1.00 84.69 88 THR A C 1
ATOM 709 O O . THR A 1 88 ? 12.844 5.306 -5.097 1.00 84.69 88 THR A O 1
ATOM 712 N N . SER A 1 89 ? 12.465 7.029 -6.483 1.00 87.44 89 SER A N 1
ATOM 713 C CA . SER A 1 89 ? 12.178 7.989 -5.413 1.00 87.44 89 SER A CA 1
ATOM 714 C C . SER A 1 89 ? 10.825 7.705 -4.752 1.00 87.44 89 SER A C 1
ATOM 716 O O . SER A 1 89 ? 10.748 7.747 -3.522 1.00 87.44 89 SER A O 1
ATOM 718 N N . LEU A 1 90 ? 9.808 7.304 -5.522 1.00 86.00 90 LEU A N 1
ATOM 719 C CA . LEU A 1 90 ? 8.492 6.897 -5.016 1.00 86.00 90 LEU A CA 1
ATOM 720 C C . LEU A 1 90 ? 8.577 5.669 -4.103 1.00 86.00 90 LEU A C 1
ATOM 722 O O . LEU A 1 90 ? 8.091 5.700 -2.970 1.00 86.00 90 LEU A O 1
ATOM 726 N N . VAL A 1 91 ? 9.292 4.621 -4.523 1.00 85.56 91 VAL A N 1
ATOM 727 C CA . VAL A 1 91 ? 9.503 3.424 -3.685 1.00 85.56 91 VAL A CA 1
ATOM 728 C C . VAL A 1 91 ? 10.246 3.772 -2.387 1.00 85.56 91 VAL A C 1
ATOM 730 O O . VAL A 1 91 ? 9.937 3.233 -1.319 1.00 85.56 91 VAL A O 1
ATOM 733 N N . LYS A 1 92 ? 11.211 4.701 -2.431 1.00 87.12 92 LYS A N 1
ATOM 734 C CA . LYS A 1 92 ? 11.907 5.193 -1.225 1.00 87.12 92 LYS A CA 1
ATOM 735 C C . LYS A 1 92 ? 10.986 6.001 -0.310 1.00 87.12 92 LYS A C 1
ATOM 737 O O . LYS A 1 92 ? 11.062 5.846 0.911 1.00 87.12 92 LYS A O 1
ATOM 742 N N . LYS A 1 93 ? 10.122 6.848 -0.878 1.00 87.75 93 LYS A N 1
ATOM 743 C CA . LYS A 1 93 ? 9.113 7.623 -0.141 1.00 87.75 93 LYS A CA 1
ATOM 744 C C . LYS A 1 93 ? 8.179 6.683 0.622 1.00 87.75 93 LYS A C 1
ATOM 746 O O . LYS A 1 93 ? 7.992 6.881 1.821 1.00 87.75 93 LYS A O 1
ATOM 751 N N . ALA A 1 94 ? 7.700 5.619 -0.022 1.00 85.50 94 ALA A N 1
ATOM 752 C CA . ALA A 1 94 ? 6.850 4.610 0.608 1.00 85.50 94 ALA A CA 1
ATOM 753 C C . ALA A 1 94 ? 7.539 3.922 1.802 1.00 85.50 94 ALA A C 1
ATOM 755 O O . ALA A 1 94 ? 6.989 3.891 2.902 1.00 85.50 94 ALA A O 1
ATOM 756 N N . HIS A 1 95 ? 8.792 3.474 1.645 1.00 84.69 95 HIS A N 1
ATOM 757 C CA . HIS A 1 95 ? 9.553 2.877 2.754 1.00 84.69 95 HIS A CA 1
ATOM 758 C C . HIS A 1 95 ? 9.728 3.837 3.941 1.00 84.69 95 HIS A C 1
ATOM 760 O O . HIS A 1 95 ? 9.686 3.416 5.099 1.00 84.69 95 HIS A O 1
ATOM 766 N N . LYS A 1 96 ? 9.925 5.137 3.678 1.00 87.19 96 LYS A N 1
ATOM 767 C CA . LYS A 1 96 ? 10.059 6.148 4.738 1.00 87.19 96 LYS A CA 1
ATOM 768 C C . LYS A 1 96 ? 8.767 6.288 5.550 1.00 87.19 96 LYS A C 1
ATOM 770 O O . LYS A 1 96 ? 8.855 6.423 6.770 1.00 87.19 96 LYS A O 1
ATOM 775 N N . GLN A 1 97 ? 7.605 6.227 4.895 1.00 85.19 97 GLN A N 1
ATOM 776 C CA . GLN A 1 97 ? 6.300 6.289 5.564 1.00 85.19 97 GLN A CA 1
ATOM 777 C C . GLN A 1 97 ? 6.076 5.074 6.472 1.00 85.19 97 GLN A C 1
ATOM 779 O O . GLN A 1 97 ? 5.791 5.242 7.656 1.00 85.19 97 GLN A O 1
ATOM 784 N N . ILE A 1 98 ? 6.328 3.859 5.974 1.00 82.44 98 ILE A N 1
ATOM 785 C CA . ILE A 1 98 ? 6.199 2.631 6.778 1.00 82.44 98 ILE A CA 1
ATOM 786 C C . ILE A 1 98 ? 7.125 2.663 8.001 1.00 82.44 98 ILE A C 1
ATOM 788 O O . ILE A 1 98 ? 6.698 2.388 9.123 1.00 82.44 98 ILE A O 1
ATOM 792 N N . LYS A 1 99 ? 8.393 3.058 7.817 1.00 84.31 99 LYS A N 1
ATOM 793 C CA . LYS A 1 99 ? 9.380 3.108 8.909 1.00 84.31 99 LYS A CA 1
ATOM 794 C C . LYS A 1 99 ? 8.992 4.087 10.021 1.00 84.31 99 LYS A C 1
ATOM 796 O O . LYS A 1 99 ? 9.373 3.874 11.172 1.00 84.31 99 LYS A O 1
ATOM 801 N N . LYS A 1 100 ? 8.263 5.160 9.696 1.00 82.69 100 LYS A N 1
ATOM 802 C CA . LYS A 1 100 ? 7.750 6.120 10.686 1.00 82.69 100 LYS A CA 1
ATOM 803 C C . LYS A 1 100 ? 6.737 5.456 11.623 1.00 82.69 100 LYS A C 1
ATOM 805 O O . LYS A 1 100 ? 6.790 5.696 12.824 1.00 82.69 100 LYS A O 1
ATOM 810 N N . ILE A 1 101 ? 5.868 4.609 11.079 1.00 74.19 101 ILE A N 1
ATOM 811 C CA . ILE A 1 101 ? 4.742 4.002 11.802 1.00 74.19 101 ILE A CA 1
ATOM 812 C C . ILE A 1 101 ? 5.168 2.721 12.532 1.00 74.19 101 ILE A C 1
ATOM 814 O O . ILE A 1 101 ? 4.805 2.527 13.688 1.00 74.19 101 ILE A O 1
ATOM 818 N N . SER A 1 102 ? 6.040 1.907 11.927 1.00 69.88 102 SER A N 1
ATOM 819 C CA . SER A 1 102 ? 6.596 0.686 12.542 1.00 69.88 102 SER A CA 1
ATOM 820 C C . SER A 1 102 ? 7.331 0.953 13.869 1.00 69.88 102 SER A C 1
ATOM 822 O O . SER A 1 102 ? 7.210 0.193 14.826 1.00 69.88 102 SER A O 1
ATOM 824 N N . LYS A 1 103 ? 8.034 2.089 13.990 1.00 64.81 103 LYS A N 1
ATOM 825 C CA . LYS A 1 103 ? 8.738 2.475 15.229 1.00 64.81 103 LYS A CA 1
ATOM 826 C C . LYS A 1 103 ? 7.815 2.823 16.402 1.00 64.81 103 LYS A C 1
ATOM 828 O O . LYS A 1 103 ? 8.294 2.903 17.529 1.00 64.81 103 LYS A O 1
ATOM 833 N N . LYS A 1 104 ? 6.534 3.089 16.140 1.00 60.56 104 LYS A N 1
ATOM 834 C CA . LYS A 1 104 ? 5.573 3.610 17.122 1.00 60.56 104 LYS A CA 1
ATOM 835 C C . LYS A 1 104 ? 4.689 2.512 17.729 1.00 60.56 104 LYS A C 1
ATOM 837 O O . LYS A 1 104 ? 4.024 2.747 18.731 1.00 60.56 104 LYS A O 1
ATOM 842 N N . SER A 1 105 ? 4.689 1.310 17.148 1.00 55.09 105 SER A N 1
ATOM 843 C CA . SER A 1 105 ? 3.902 0.165 17.612 1.00 55.09 105 SER A CA 1
ATOM 844 C C . SER A 1 105 ? 4.704 -0.728 18.567 1.00 55.09 105 SER A C 1
ATOM 846 O O . SER A 1 105 ? 5.124 -1.823 18.194 1.00 55.09 105 SER A O 1
ATOM 848 N N . THR A 1 106 ? 4.948 -0.283 19.799 1.00 50.75 106 THR A N 1
ATOM 849 C CA . THR A 1 106 ? 5.425 -1.173 20.871 1.00 50.75 106 THR A CA 1
ATOM 850 C C . THR A 1 106 ? 4.236 -1.879 21.522 1.00 50.75 106 THR A C 1
ATOM 852 O O . THR A 1 106 ? 3.275 -1.241 21.950 1.00 50.75 106 THR A O 1
ATOM 855 N N . LEU A 1 107 ? 4.285 -3.214 21.575 1.00 55.06 107 LEU A N 1
ATOM 856 C CA . LEU A 1 107 ? 3.324 -4.016 22.329 1.00 55.06 107 LEU A CA 1
ATOM 857 C C . LEU A 1 107 ? 3.669 -3.880 23.814 1.00 55.06 107 LEU A C 1
ATOM 859 O O . LEU A 1 107 ? 4.613 -4.512 24.286 1.00 55.06 107 LEU A O 1
ATOM 863 N N . ASP A 1 108 ? 2.931 -3.039 24.531 1.00 53.44 108 ASP A N 1
ATOM 864 C CA . ASP A 1 108 ? 3.001 -3.044 25.987 1.00 53.44 108 ASP A CA 1
ATOM 865 C C . ASP A 1 108 ? 2.399 -4.357 26.503 1.00 53.44 108 ASP A C 1
ATOM 867 O O . ASP A 1 108 ? 1.336 -4.785 26.039 1.00 53.44 108 ASP A O 1
ATOM 871 N N . LYS A 1 109 ? 3.123 -5.038 27.391 1.00 51.03 109 LYS A N 1
ATOM 872 C CA . LYS A 1 109 ? 2.878 -6.436 27.794 1.00 51.03 109 LYS A CA 1
ATOM 873 C C . LYS A 1 109 ? 1.711 -6.597 28.777 1.00 51.03 109 LYS A C 1
ATOM 875 O O . LYS A 1 109 ? 1.531 -7.684 29.314 1.00 51.03 109 LYS A O 1
ATOM 880 N N . GLU A 1 110 ? 0.930 -5.547 29.008 1.00 51.47 110 GLU A N 1
ATOM 881 C CA . GLU A 1 110 ? -0.191 -5.577 29.941 1.00 51.47 110 GLU A CA 1
ATOM 882 C C . GLU A 1 110 ? -1.422 -6.277 29.355 1.00 51.47 110 GLU A C 1
ATOM 884 O O . GLU A 1 110 ? -1.900 -5.971 28.254 1.00 51.47 110 GLU A O 1
ATOM 889 N N . ASP A 1 111 ? -1.926 -7.222 30.147 1.00 50.91 111 ASP A N 1
ATOM 890 C CA . ASP A 1 111 ? -3.058 -8.100 29.885 1.00 50.91 111 ASP A CA 1
ATOM 891 C C . ASP A 1 111 ? -4.221 -7.394 29.182 1.00 50.91 111 ASP A C 1
ATOM 893 O O . ASP A 1 111 ? -4.814 -6.428 29.669 1.00 50.91 111 ASP A O 1
ATOM 897 N N . CYS A 1 112 ? -4.579 -7.892 27.999 1.00 51.19 112 CYS A N 1
ATOM 898 C CA . CYS A 1 112 ? -5.632 -7.303 27.187 1.00 51.19 112 CYS A CA 1
ATOM 899 C C . CYS A 1 112 ? -6.477 -8.356 26.475 1.00 51.19 112 CYS A C 1
ATOM 901 O O . CYS A 1 112 ? -5.961 -9.221 25.771 1.00 51.19 112 CYS A O 1
ATOM 903 N N . LYS A 1 113 ? -7.804 -8.221 26.631 1.00 67.88 113 LYS A N 1
ATOM 904 C CA . LYS A 1 113 ? -8.852 -9.043 26.001 1.00 67.88 113 LYS A CA 1
ATOM 905 C C . LYS A 1 113 ? -8.593 -9.271 24.505 1.00 67.88 113 LYS A C 1
ATOM 907 O O . LYS A 1 113 ? -8.132 -8.367 23.804 1.00 67.88 113 LYS A O 1
ATOM 912 N N . LEU A 1 114 ? -8.989 -10.463 24.043 1.00 64.75 114 LEU A N 1
ATOM 913 C CA . LEU A 1 114 ? -8.831 -11.023 22.691 1.00 64.75 114 LEU A CA 1
ATOM 914 C C . LEU A 1 114 ? -8.961 -9.993 21.549 1.00 64.75 114 LEU A C 1
ATOM 916 O O . LEU A 1 114 ? -8.144 -9.996 20.633 1.00 64.75 114 LEU A O 1
ATOM 920 N N . VAL A 1 115 ? -9.926 -9.070 21.644 1.00 64.31 115 VAL A N 1
ATOM 921 C CA . VAL A 1 115 ? -10.213 -8.044 20.626 1.00 64.31 115 VAL A CA 1
ATOM 922 C C . VAL A 1 115 ? -9.038 -7.077 20.391 1.00 64.31 115 VAL A C 1
ATOM 924 O O . VAL A 1 115 ? -8.606 -6.933 19.250 1.00 64.31 115 VAL A O 1
ATOM 927 N N . LYS A 1 116 ? -8.428 -6.469 21.422 1.00 69.19 116 LYS A N 1
ATOM 928 C CA . LYS A 1 116 ? -7.263 -5.574 21.207 1.00 69.19 116 LYS A CA 1
ATOM 929 C C . LYS A 1 116 ? -6.059 -6.347 20.698 1.00 69.19 116 LYS A C 1
ATOM 931 O O . LYS A 1 116 ? -5.366 -5.866 19.811 1.00 69.19 116 LYS A O 1
ATOM 936 N N . LEU A 1 117 ? -5.815 -7.545 21.234 1.00 69.31 117 LEU A N 1
ATOM 937 C CA . LEU A 1 117 ? -4.697 -8.366 20.778 1.00 69.31 117 LEU A CA 1
ATOM 938 C C . LEU A 1 117 ? -4.851 -8.719 19.292 1.00 69.31 117 LEU A C 1
ATOM 940 O O . LEU A 1 117 ? -3.865 -8.697 18.560 1.00 69.31 117 LEU A O 1
ATOM 944 N N . SER A 1 118 ? -6.078 -8.997 18.840 1.00 68.88 118 SER A N 1
ATOM 945 C CA . SER A 1 118 ? -6.371 -9.255 17.429 1.00 68.88 118 SER A CA 1
ATOM 946 C C . SER A 1 118 ? -6.168 -8.018 16.545 1.00 68.88 118 SER A C 1
ATOM 948 O O . SER A 1 118 ? -5.493 -8.132 15.525 1.00 68.88 118 SER A O 1
ATOM 950 N N . LEU A 1 119 ? -6.629 -6.832 16.970 1.00 71.56 119 LEU A N 1
ATOM 951 C CA . LEU A 1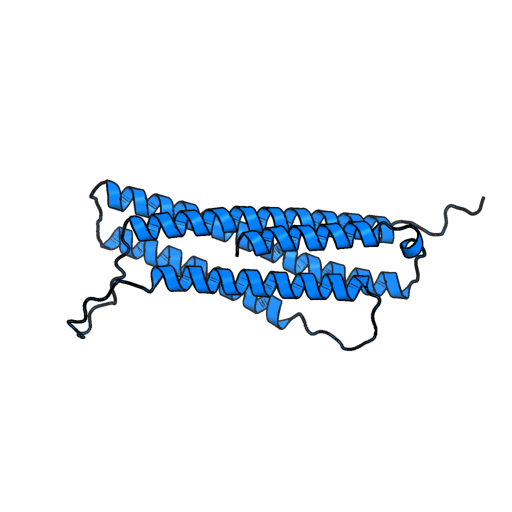 119 ? -6.448 -5.568 16.239 1.00 71.56 119 LEU A CA 1
ATOM 952 C C . LEU A 1 119 ? -4.970 -5.170 16.125 1.00 71.56 119 LEU A C 1
ATOM 954 O O . LEU A 1 119 ? -4.488 -4.878 15.031 1.00 71.56 119 LEU A O 1
ATOM 958 N N . VAL A 1 120 ? -4.223 -5.249 17.230 1.00 73.81 120 VAL A N 1
ATOM 959 C CA . VAL A 1 120 ? -2.784 -4.942 17.254 1.00 73.81 120 VAL A CA 1
ATOM 960 C C . VAL A 1 120 ? -2.006 -5.917 16.369 1.00 73.81 120 VAL A C 1
ATOM 962 O O . VAL A 1 120 ? -1.168 -5.492 15.574 1.00 73.81 120 VAL A O 1
ATOM 965 N N . LYS A 1 121 ? -2.292 -7.224 16.453 1.00 74.12 121 LYS A N 1
ATOM 966 C CA . LYS A 1 121 ? -1.650 -8.229 15.590 1.00 74.12 121 LYS A CA 1
ATOM 967 C C . LYS A 1 121 ? -1.983 -8.006 14.117 1.00 74.12 121 LYS A C 1
ATOM 969 O O . LYS A 1 121 ? -1.071 -8.045 13.294 1.00 74.12 121 LYS A O 1
ATOM 974 N N . ALA A 1 122 ? -3.245 -7.732 13.783 1.00 78.19 122 ALA A N 1
ATOM 975 C CA . ALA A 1 122 ? -3.660 -7.426 12.416 1.00 78.19 122 ALA A CA 1
ATOM 976 C C . ALA A 1 122 ? -2.917 -6.195 11.870 1.00 78.19 122 ALA A C 1
ATOM 978 O O . ALA A 1 122 ? -2.374 -6.249 10.767 1.00 78.19 122 ALA A O 1
ATOM 979 N N . ARG A 1 123 ? -2.767 -5.140 12.682 1.00 79.25 123 ARG A N 1
ATOM 980 C CA . ARG A 1 123 ? -1.985 -3.941 12.342 1.00 79.25 123 ARG A CA 1
ATOM 981 C C . ARG A 1 123 ? -0.504 -4.246 12.104 1.00 79.25 123 ARG A C 1
ATOM 983 O O . ARG A 1 123 ? 0.065 -3.776 11.122 1.00 79.25 123 ARG A O 1
ATOM 990 N N . MET A 1 124 ? 0.129 -5.057 12.951 1.00 77.50 124 MET A N 1
ATOM 991 C CA . MET A 1 124 ? 1.531 -5.465 12.757 1.00 77.50 124 MET A CA 1
ATOM 992 C C . MET A 1 124 ? 1.727 -6.295 11.480 1.00 77.50 124 MET A C 1
ATOM 994 O O . MET A 1 124 ? 2.705 -6.097 10.752 1.00 77.50 124 MET A O 1
ATOM 998 N N . ILE A 1 125 ? 0.792 -7.203 11.188 1.00 81.00 125 ILE A N 1
ATOM 999 C CA . ILE A 1 125 ? 0.794 -8.002 9.957 1.00 81.00 125 ILE A CA 1
ATOM 1000 C C . ILE A 1 125 ? 0.610 -7.091 8.738 1.00 81.00 125 ILE A C 1
ATOM 1002 O O . ILE A 1 125 ? 1.344 -7.253 7.763 1.00 81.00 125 ILE A O 1
ATOM 1006 N N . ALA A 1 126 ? -0.284 -6.095 8.811 1.00 81.25 126 ALA A N 1
ATOM 1007 C CA . ALA A 1 126 ? -0.475 -5.088 7.765 1.00 81.25 126 ALA A CA 1
ATOM 1008 C C . ALA A 1 126 ? 0.840 -4.383 7.422 1.00 81.25 126 ALA A C 1
ATOM 1010 O O . ALA A 1 126 ? 1.285 -4.408 6.277 1.00 81.25 126 ALA A O 1
ATOM 1011 N N . ILE A 1 127 ? 1.501 -3.817 8.437 1.00 80.75 127 ILE A N 1
ATOM 1012 C CA . ILE A 1 127 ? 2.763 -3.082 8.288 1.00 80.75 127 ILE A CA 1
ATOM 1013 C C . ILE A 1 127 ? 3.841 -3.981 7.666 1.00 80.75 127 ILE A C 1
ATOM 1015 O O . ILE A 1 127 ? 4.498 -3.581 6.706 1.00 80.75 127 ILE A O 1
ATOM 1019 N N . SER A 1 128 ? 3.982 -5.213 8.162 1.00 79.50 128 SER A N 1
ATOM 1020 C CA . SER A 1 128 ? 4.989 -6.170 7.678 1.00 79.50 128 SER A CA 1
ATOM 1021 C C . SER A 1 128 ? 4.743 -6.587 6.223 1.00 79.50 128 SER A C 1
ATOM 1023 O O . SER A 1 128 ? 5.673 -6.717 5.421 1.00 79.50 128 SER A O 1
ATOM 1025 N N . LEU A 1 129 ? 3.477 -6.782 5.851 1.00 82.81 129 LEU A N 1
ATOM 1026 C CA . LEU A 1 129 ? 3.099 -7.154 4.494 1.00 82.81 129 LEU A CA 1
ATOM 1027 C C . LEU A 1 129 ? 3.338 -6.003 3.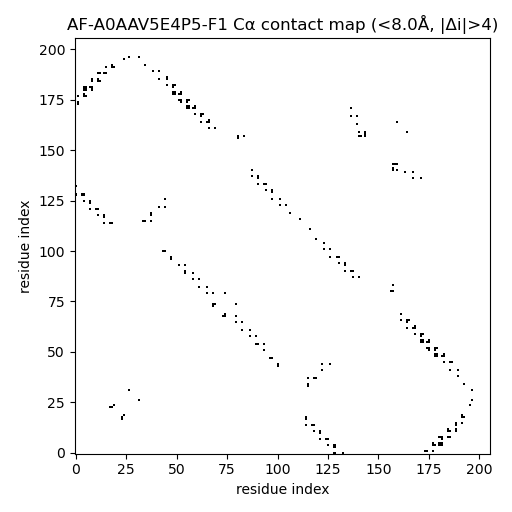508 1.00 82.81 129 LEU A C 1
ATOM 1029 O O . LEU A 1 129 ? 3.887 -6.224 2.427 1.00 82.81 129 LEU A O 1
ATOM 1033 N N . LEU A 1 130 ? 3.003 -4.775 3.902 1.00 79.81 130 LEU A N 1
ATOM 1034 C CA . LEU A 1 130 ? 3.286 -3.563 3.133 1.00 79.81 130 LEU A CA 1
ATOM 1035 C C . LEU A 1 130 ? 4.803 -3.352 2.956 1.00 79.81 130 LEU A C 1
ATOM 1037 O O . LEU A 1 130 ? 5.263 -3.053 1.854 1.00 79.81 130 LEU A O 1
ATOM 1041 N N . GLU A 1 131 ? 5.605 -3.595 3.995 1.00 82.50 131 GLU A N 1
ATOM 1042 C CA . GLU A 1 131 ? 7.069 -3.485 3.932 1.00 82.50 131 GLU A CA 1
ATOM 1043 C C . GLU A 1 131 ? 7.696 -4.517 2.983 1.00 82.50 131 GLU A C 1
ATOM 1045 O O . GLU A 1 131 ? 8.474 -4.167 2.090 1.00 82.50 131 GLU A O 1
ATOM 1050 N N . SER A 1 132 ? 7.325 -5.793 3.128 1.00 78.44 132 SER A N 1
ATOM 1051 C CA . SER A 1 132 ? 7.837 -6.873 2.270 1.00 78.44 132 SER A CA 1
ATOM 1052 C C . SER A 1 132 ? 7.503 -6.648 0.791 1.00 78.44 132 SER A C 1
ATOM 1054 O O . SER A 1 132 ? 8.328 -6.899 -0.091 1.00 78.44 132 SER A O 1
ATOM 1056 N N . THR A 1 133 ? 6.323 -6.095 0.524 1.00 77.44 133 THR A N 1
ATOM 1057 C CA . THR A 1 133 ? 5.852 -5.713 -0.805 1.00 77.44 133 THR A CA 1
ATOM 1058 C C . THR A 1 133 ? 6.736 -4.648 -1.447 1.00 77.44 133 THR A C 1
ATOM 1060 O O . THR A 1 133 ? 7.208 -4.818 -2.575 1.00 77.44 133 THR A O 1
ATOM 1063 N N . LEU A 1 134 ? 7.015 -3.560 -0.727 1.00 79.56 134 LEU A N 1
ATOM 1064 C CA . LEU A 1 134 ? 7.887 -2.501 -1.233 1.00 79.56 134 LEU A CA 1
ATOM 1065 C C . LEU A 1 134 ? 9.323 -2.996 -1.445 1.00 79.56 134 LEU A C 1
ATOM 1067 O O . LEU A 1 134 ? 9.994 -2.568 -2.389 1.00 79.56 134 LEU A O 1
ATOM 1071 N N . CYS A 1 135 ? 9.791 -3.930 -0.611 1.00 78.06 135 CYS A N 1
ATOM 1072 C CA . CYS A 1 135 ? 11.096 -4.562 -0.783 1.00 78.06 135 CYS A CA 1
ATOM 1073 C C . CYS A 1 135 ? 11.195 -5.295 -2.133 1.00 78.06 135 CYS A C 1
ATOM 1075 O O . CYS A 1 135 ? 12.226 -5.209 -2.808 1.00 78.06 135 CYS A O 1
ATOM 1077 N N . LEU A 1 136 ? 10.125 -5.967 -2.570 1.00 76.75 136 LEU A N 1
ATOM 1078 C CA . LEU A 1 136 ? 10.079 -6.607 -3.887 1.00 76.75 136 LEU A CA 1
ATOM 1079 C C . LEU A 1 136 ? 10.053 -5.599 -5.038 1.00 76.75 136 LEU A C 1
ATOM 1081 O O . LEU A 1 136 ? 10.834 -5.748 -5.977 1.00 76.75 136 LEU A O 1
ATOM 1085 N N . LEU A 1 137 ? 9.219 -4.558 -4.951 1.00 76.94 137 LEU A N 1
ATOM 1086 C CA . LEU A 1 137 ? 9.147 -3.494 -5.966 1.00 76.94 137 LEU A CA 1
ATOM 1087 C C . LEU A 1 137 ? 10.488 -2.776 -6.157 1.00 76.94 137 LEU A C 1
ATOM 1089 O O . LEU A 1 137 ? 10.841 -2.393 -7.273 1.00 76.94 137 LEU A O 1
ATOM 1093 N N . SER A 1 138 ? 11.254 -2.621 -5.076 1.00 74.75 138 SER A N 1
ATOM 1094 C CA . SER A 1 138 ? 12.624 -2.111 -5.132 1.00 74.75 138 SER A CA 1
ATOM 1095 C C . SER A 1 138 ? 13.527 -3.067 -5.918 1.00 74.75 138 SER A C 1
ATOM 1097 O O . SER A 1 138 ? 14.158 -2.670 -6.896 1.00 74.75 138 SER A O 1
ATOM 1099 N N . LYS A 1 139 ? 13.546 -4.357 -5.556 1.00 74.31 139 LYS A N 1
ATOM 1100 C CA . LYS A 1 139 ? 14.410 -5.371 -6.191 1.00 74.31 139 LYS A CA 1
ATOM 1101 C C . LYS A 1 139 ? 14.145 -5.540 -7.691 1.00 74.31 139 LYS A C 1
ATOM 1103 O O . LYS A 1 139 ? 15.102 -5.723 -8.436 1.00 74.31 139 LYS A O 1
ATOM 1108 N N . GLN A 1 140 ? 12.892 -5.422 -8.132 1.00 69.12 140 GLN A N 1
ATOM 1109 C CA . GLN A 1 140 ? 12.498 -5.530 -9.546 1.00 69.12 140 GLN A CA 1
ATOM 1110 C C . GLN A 1 140 ? 13.195 -4.490 -10.448 1.00 69.12 140 GLN A C 1
ATOM 1112 O O . GLN A 1 140 ? 13.532 -4.797 -11.585 1.00 69.12 140 GLN A O 1
ATOM 1117 N N . VAL A 1 141 ? 13.499 -3.290 -9.934 1.00 63.72 141 VAL A N 1
ATOM 1118 C CA . VAL A 1 141 ? 14.161 -2.210 -10.700 1.00 63.72 141 VAL A CA 1
ATOM 1119 C C . VAL A 1 141 ? 15.692 -2.245 -10.605 1.00 63.72 141 VAL A C 1
ATOM 1121 O O . VAL A 1 141 ? 16.385 -1.670 -11.442 1.00 63.72 141 VAL A O 1
ATOM 1124 N N . PHE A 1 142 ? 16.255 -2.969 -9.633 1.00 56.97 142 PHE A N 1
ATOM 1125 C CA . PHE A 1 142 ? 17.708 -3.085 -9.445 1.00 56.97 142 PHE A CA 1
ATOM 1126 C C . PHE A 1 142 ? 18.361 -4.268 -10.174 1.00 56.97 142 PHE A C 1
ATOM 1128 O O . PHE A 1 142 ? 19.589 -4.383 -10.129 1.00 56.97 142 PHE A O 1
ATOM 1135 N N . MET A 1 143 ? 17.587 -5.121 -10.850 1.00 48.53 143 MET A N 1
ATOM 1136 C CA . MET A 1 143 ? 18.092 -6.333 -11.502 1.00 48.53 143 MET A CA 1
ATOM 1137 C C . MET A 1 143 ? 18.115 -6.201 -13.034 1.00 48.53 143 MET A C 1
ATOM 1139 O O . MET A 1 143 ? 17.195 -6.665 -13.707 1.00 48.53 143 MET A O 1
ATOM 1143 N N . PRO A 1 144 ? 19.184 -5.647 -13.635 1.00 48.03 144 PRO A N 1
ATOM 1144 C CA . PRO A 1 144 ? 19.502 -5.984 -15.012 1.00 48.03 144 PRO A CA 1
ATOM 1145 C C . PRO A 1 144 ? 19.985 -7.441 -15.030 1.00 48.03 144 PRO A C 1
ATOM 1147 O O . PRO A 1 144 ? 20.850 -7.814 -14.229 1.00 48.03 144 PRO A O 1
ATOM 1150 N N . LYS A 1 145 ? 19.461 -8.278 -15.935 1.00 43.50 145 LYS A N 1
ATOM 1151 C CA . LYS A 1 145 ? 20.104 -9.560 -16.265 1.00 43.50 145 LYS A CA 1
ATOM 1152 C C . LYS A 1 145 ? 21.538 -9.238 -16.702 1.00 43.50 145 LYS A C 1
ATOM 1154 O O . LYS A 1 145 ? 21.751 -8.669 -17.767 1.00 43.50 145 LYS A O 1
ATOM 1159 N N . ARG A 1 146 ? 22.522 -9.519 -15.845 1.00 39.69 146 ARG A N 1
ATOM 1160 C CA . ARG A 1 146 ? 23.938 -9.337 -16.171 1.00 39.69 146 ARG A CA 1
ATOM 1161 C C . ARG A 1 146 ? 24.426 -10.576 -16.905 1.00 39.69 146 ARG A C 1
ATOM 1163 O O . ARG A 1 146 ? 24.526 -11.637 -16.297 1.00 39.69 146 ARG A O 1
ATOM 1170 N N . SER A 1 147 ? 24.789 -10.426 -18.175 1.00 49.62 147 SER A N 1
ATOM 1171 C CA . SER A 1 147 ? 25.896 -11.217 -18.702 1.00 49.62 147 SER A CA 1
ATOM 1172 C C . SER A 1 147 ? 27.173 -10.797 -17.955 1.00 49.62 147 SER A C 1
ATOM 1174 O O . SER A 1 147 ? 27.343 -9.643 -17.554 1.00 49.62 147 SER A O 1
ATOM 1176 N N . LEU A 1 148 ? 28.034 -11.769 -17.667 1.00 47.34 148 LEU A N 1
ATOM 1177 C CA . LEU A 1 148 ? 29.135 -11.701 -16.699 1.00 47.34 148 LEU A CA 1
ATOM 1178 C C . LEU A 1 148 ? 30.370 -10.899 -17.161 1.00 47.34 148 LEU A C 1
ATOM 1180 O O . LEU A 1 148 ? 31.471 -11.166 -16.689 1.00 47.34 148 LEU A O 1
ATOM 1184 N N . VAL A 1 149 ? 30.242 -9.908 -18.051 1.00 45.53 149 VAL A N 1
ATOM 1185 C CA . VAL A 1 149 ? 31.420 -9.209 -18.597 1.00 45.53 149 VAL A CA 1
ATOM 1186 C C . VAL A 1 149 ? 31.291 -7.687 -18.508 1.00 45.53 149 VAL A C 1
ATOM 1188 O O . VAL A 1 149 ? 30.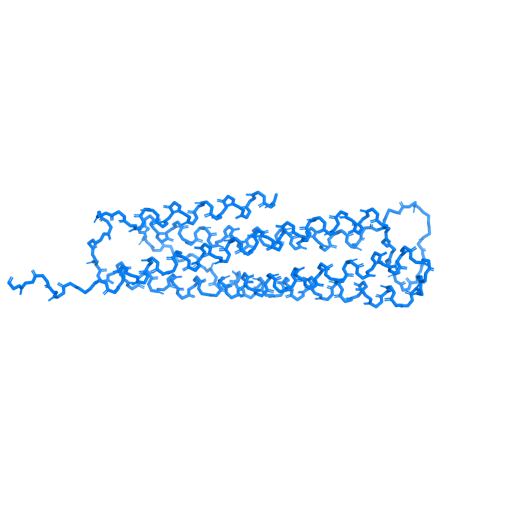315 -7.095 -18.955 1.00 45.53 149 VAL A O 1
ATOM 1191 N N . SER A 1 150 ? 32.352 -7.083 -17.958 1.00 39.91 150 SER A N 1
ATOM 1192 C CA . SER A 1 150 ? 32.680 -5.657 -17.772 1.00 39.91 150 SER A CA 1
ATOM 1193 C C . SER A 1 150 ? 32.273 -4.994 -16.437 1.00 39.91 150 SER A C 1
ATOM 1195 O O . SER A 1 150 ? 31.161 -4.521 -16.208 1.00 39.91 150 SER A O 1
ATOM 1197 N N . LYS A 1 151 ? 33.261 -4.933 -15.530 1.00 50.69 151 LYS A N 1
ATOM 1198 C CA . LYS A 1 151 ? 33.351 -3.996 -14.401 1.00 50.69 151 LYS A CA 1
ATOM 1199 C C . LYS A 1 151 ? 34.204 -2.802 -14.843 1.00 50.69 151 LYS A C 1
ATOM 1201 O O . LYS A 1 151 ? 35.420 -2.894 -14.762 1.00 50.69 151 LYS A O 1
ATOM 1206 N N . THR A 1 152 ? 33.599 -1.687 -15.232 1.00 43.78 152 THR A N 1
ATOM 1207 C CA . THR A 1 152 ? 34.265 -0.372 -15.242 1.00 43.78 152 THR A CA 1
ATOM 1208 C C . THR A 1 152 ? 33.228 0.738 -15.073 1.00 43.78 152 THR A C 1
ATOM 1210 O O . THR A 1 152 ? 32.067 0.616 -15.459 1.00 43.78 152 THR A O 1
ATOM 1213 N N . PHE A 1 153 ? 33.637 1.795 -14.380 1.00 44.19 153 PHE A N 1
ATOM 1214 C CA . PHE A 1 153 ? 32.803 2.878 -13.879 1.00 44.19 153 PHE A CA 1
ATOM 1215 C C . PHE A 1 153 ? 32.123 3.670 -15.007 1.00 44.19 153 PHE A C 1
ATOM 1217 O O . PHE A 1 153 ? 32.727 4.532 -15.634 1.00 44.19 153 PHE A O 1
ATOM 1224 N N . GLN A 1 154 ? 30.826 3.446 -15.203 1.00 41.12 154 GLN A N 1
ATOM 1225 C CA . GLN A 1 154 ? 29.917 4.439 -15.771 1.00 41.12 154 GLN A CA 1
ATOM 1226 C C . GLN A 1 154 ? 28.741 4.604 -14.811 1.00 41.12 154 GLN A C 1
ATOM 1228 O O . GLN A 1 154 ? 28.308 3.618 -14.209 1.00 41.12 154 GLN A O 1
ATOM 1233 N N . LYS A 1 155 ? 28.240 5.842 -14.651 1.00 49.84 155 LYS A N 1
ATOM 1234 C CA . LYS A 1 155 ? 26.951 6.171 -14.005 1.00 49.84 155 LYS A CA 1
ATOM 1235 C C . LYS A 1 155 ? 25.985 5.012 -14.261 1.00 49.84 155 LYS A C 1
ATOM 1237 O O . LYS A 1 155 ? 25.651 4.770 -15.416 1.00 49.84 155 LYS A O 1
ATOM 1242 N N . ARG A 1 156 ? 25.652 4.237 -13.221 1.00 53.41 156 ARG A N 1
ATOM 1243 C CA . ARG A 1 156 ? 24.981 2.932 -13.343 1.00 53.41 156 ARG A CA 1
ATOM 1244 C C . ARG A 1 156 ? 23.646 3.132 -14.074 1.00 53.41 156 ARG A C 1
ATOM 1246 O O . ARG A 1 156 ? 22.673 3.555 -13.459 1.00 53.41 156 ARG A O 1
ATOM 1253 N N . ARG A 1 157 ? 23.628 2.912 -15.391 1.00 61.84 157 ARG A N 1
ATOM 1254 C CA . ARG A 1 157 ? 22.426 3.019 -16.222 1.00 61.84 157 ARG A CA 1
ATOM 1255 C C . ARG A 1 157 ? 21.590 1.776 -15.969 1.00 61.84 157 ARG A C 1
ATOM 1257 O O . ARG A 1 157 ? 22.092 0.659 -16.086 1.00 61.84 157 ARG A O 1
ATOM 1264 N N . VAL A 1 158 ? 20.351 1.981 -15.540 1.00 64.12 158 VAL A N 1
ATOM 1265 C CA . VAL A 1 158 ? 19.407 0.892 -15.289 1.00 64.12 158 VAL A CA 1
ATOM 1266 C C . VAL A 1 158 ? 18.676 0.637 -16.599 1.00 64.12 158 VAL A C 1
ATOM 1268 O O . VAL A 1 158 ? 18.057 1.546 -17.143 1.00 64.12 158 VAL A O 1
ATOM 1271 N N . ILE A 1 159 ? 18.790 -0.583 -17.115 1.00 65.69 159 ILE A N 1
ATOM 1272 C CA . ILE A 1 159 ? 18.091 -1.026 -18.321 1.00 65.69 159 ILE A CA 1
ATOM 1273 C C . ILE A 1 159 ? 16.935 -1.908 -17.848 1.00 65.69 159 ILE A C 1
ATOM 1275 O O . ILE A 1 159 ? 17.182 -2.915 -17.186 1.00 65.69 159 ILE A O 1
ATOM 1279 N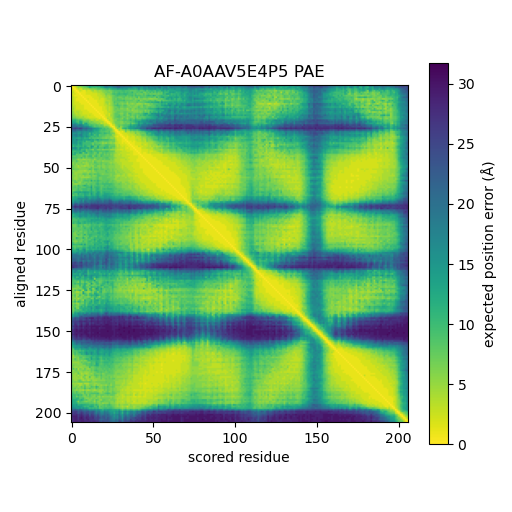 N . ILE A 1 160 ? 15.703 -1.494 -18.151 1.00 73.88 160 ILE A N 1
ATOM 1280 C CA . ILE A 1 160 ? 14.466 -2.245 -17.891 1.00 73.88 160 ILE A CA 1
ATOM 1281 C C . ILE A 1 160 ? 13.893 -2.662 -19.244 1.00 73.88 160 ILE A C 1
ATOM 1283 O O . ILE A 1 160 ? 13.762 -1.813 -20.128 1.00 73.88 160 ILE A O 1
ATOM 1287 N N . CYS A 1 161 ? 13.572 -3.945 -19.409 1.00 77.50 161 CYS A N 1
ATOM 1288 C CA . CYS A 1 161 ? 12.908 -4.455 -20.611 1.00 77.50 161 CYS A CA 1
ATOM 1289 C C . CYS A 1 161 ? 11.377 -4.460 -20.467 1.00 77.50 161 CYS A C 1
ATOM 1291 O O . CYS A 1 161 ? 10.841 -4.311 -19.365 1.00 77.50 161 CYS A O 1
ATOM 1293 N N . GLU A 1 162 ? 10.667 -4.624 -21.583 1.00 79.25 162 GLU A N 1
ATOM 1294 C CA . GLU A 1 162 ? 9.201 -4.574 -21.614 1.00 79.25 162 GLU A CA 1
ATOM 1295 C C . GLU A 1 162 ? 8.567 -5.655 -20.725 1.00 79.25 162 GLU A C 1
ATOM 1297 O O . GLU A 1 162 ? 7.635 -5.359 -19.978 1.00 79.25 162 GLU A O 1
ATOM 1302 N N . GLU A 1 163 ? 9.125 -6.869 -20.696 1.00 81.00 163 GLU A N 1
ATOM 1303 C CA . GLU A 1 163 ? 8.604 -7.970 -19.877 1.00 81.00 163 GLU A CA 1
ATOM 1304 C C . GLU A 1 163 ? 8.730 -7.680 -18.376 1.00 81.00 163 GLU A C 1
ATOM 1306 O O . GLU A 1 163 ? 7.822 -7.974 -17.596 1.00 81.00 163 GLU A O 1
ATOM 1311 N N . GLN A 1 164 ? 9.843 -7.065 -17.955 1.00 81.06 164 GLN A N 1
ATOM 1312 C CA . GLN A 1 164 ? 10.031 -6.630 -16.567 1.00 81.06 164 GLN A CA 1
ATOM 1313 C C . GLN A 1 164 ? 9.008 -5.564 -16.186 1.00 81.06 164 GLN A C 1
ATOM 1315 O O . GLN A 1 164 ? 8.452 -5.589 -15.089 1.00 81.06 164 GLN A O 1
ATOM 1320 N N . LEU A 1 165 ? 8.750 -4.635 -17.101 1.00 82.88 165 LEU A N 1
ATOM 1321 C CA . LEU A 1 165 ? 7.834 -3.533 -16.878 1.00 82.88 165 LEU A CA 1
ATOM 1322 C C . LEU A 1 165 ? 6.376 -4.012 -16.825 1.00 82.88 165 LEU A C 1
ATOM 1324 O O . LEU A 1 165 ? 5.608 -3.539 -15.993 1.00 82.88 165 LEU A O 1
ATOM 1328 N N . GLN A 1 166 ? 6.012 -5.003 -17.639 1.00 84.94 166 GLN A N 1
ATOM 1329 C CA . GLN A 1 166 ? 4.704 -5.660 -17.600 1.00 84.94 166 GLN A CA 1
ATOM 1330 C C . GLN A 1 166 ? 4.493 -6.468 -16.311 1.00 84.94 166 GLN A C 1
ATOM 1332 O O . GLN A 1 166 ? 3.430 -6.382 -15.692 1.00 84.94 166 GLN A O 1
ATOM 1337 N N . ALA A 1 167 ? 5.511 -7.202 -15.850 1.00 84.94 167 ALA A N 1
ATOM 1338 C CA . ALA A 1 167 ? 5.459 -7.877 -14.553 1.00 84.94 167 ALA A CA 1
ATOM 1339 C C . ALA A 1 167 ? 5.284 -6.870 -13.404 1.00 84.94 167 ALA A C 1
ATOM 1341 O O . ALA A 1 167 ? 4.506 -7.101 -12.476 1.00 84.94 167 ALA A O 1
ATOM 1342 N N . LEU A 1 168 ? 5.975 -5.730 -13.483 1.00 84.69 168 LEU A N 1
ATOM 1343 C CA . LEU A 1 168 ? 5.895 -4.674 -12.483 1.00 84.69 168 LEU A CA 1
ATOM 1344 C C . LEU A 1 168 ? 4.535 -3.976 -12.464 1.00 84.69 168 LEU A C 1
ATOM 1346 O O . LEU A 1 168 ? 4.037 -3.650 -11.387 1.00 84.69 168 LEU A O 1
ATOM 1350 N N . GLU A 1 169 ? 3.923 -3.777 -13.630 1.00 88.44 169 GLU A N 1
ATOM 1351 C CA . GLU A 1 169 ? 2.563 -3.252 -13.752 1.00 88.44 169 GLU A CA 1
ATOM 1352 C C . GLU A 1 169 ? 1.550 -4.176 -13.071 1.00 88.44 169 GLU A C 1
ATOM 1354 O O . GLU A 1 169 ? 0.728 -3.708 -12.286 1.00 88.44 169 GLU A O 1
ATOM 1359 N N . CYS A 1 170 ? 1.641 -5.485 -13.331 1.00 86.44 170 CYS A N 1
ATOM 1360 C CA . CYS A 1 170 ? 0.772 -6.493 -12.726 1.00 86.44 170 CYS A CA 1
ATOM 1361 C C . CYS A 1 170 ? 0.881 -6.472 -11.195 1.00 86.44 170 CYS A C 1
ATOM 1363 O O . CYS A 1 170 ? -0.119 -6.312 -10.498 1.00 86.44 170 CYS A O 1
ATOM 1365 N N . ILE A 1 171 ? 2.114 -6.509 -10.675 1.00 85.81 171 ILE A N 1
ATOM 1366 C CA . ILE A 1 171 ? 2.367 -6.431 -9.233 1.00 85.81 171 ILE A CA 1
ATOM 1367 C C . ILE A 1 171 ? 1.815 -5.120 -8.664 1.00 85.81 171 ILE A C 1
ATOM 1369 O O . ILE A 1 171 ? 1.087 -5.143 -7.681 1.00 85.81 171 ILE A O 1
ATOM 1373 N N . THR A 1 172 ? 2.128 -3.974 -9.269 1.00 87.19 172 THR A N 1
ATOM 1374 C CA . THR A 1 172 ? 1.705 -2.661 -8.750 1.00 87.19 172 THR A CA 1
ATOM 1375 C C . THR A 1 172 ? 0.183 -2.525 -8.725 1.00 87.19 172 THR A C 1
ATOM 1377 O O . THR A 1 172 ? -0.365 -2.033 -7.743 1.00 87.19 172 THR A O 1
ATOM 1380 N N . ARG A 1 173 ? -0.505 -3.022 -9.758 1.00 89.25 173 ARG A N 1
ATOM 1381 C CA . ARG A 1 173 ? -1.970 -3.034 -9.848 1.00 89.25 173 ARG A CA 1
ATOM 1382 C C . ARG A 1 173 ? -2.607 -3.875 -8.747 1.00 89.25 173 ARG A C 1
ATOM 1384 O O . ARG A 1 173 ? -3.540 -3.425 -8.088 1.00 89.25 173 ARG A O 1
ATOM 1391 N N . ASP A 1 174 ? -2.101 -5.082 -8.519 1.00 86.19 174 ASP A N 1
ATOM 1392 C CA . ASP A 1 174 ? -2.639 -5.938 -7.463 1.00 86.19 174 ASP A CA 1
ATOM 1393 C C . ASP A 1 174 ? -2.432 -5.335 -6.067 1.00 86.19 174 ASP A C 1
ATOM 1395 O O . ASP A 1 174 ? -3.259 -5.518 -5.172 1.00 86.19 174 ASP A O 1
ATOM 1399 N N . LEU A 1 175 ? -1.328 -4.611 -5.873 1.00 85.44 175 LEU A N 1
ATOM 1400 C CA . LEU A 1 175 ? -1.020 -3.931 -4.618 1.00 85.44 175 LEU A CA 1
ATOM 1401 C C . LEU A 1 175 ? -1.878 -2.695 -4.386 1.00 85.44 175 LEU A C 1
ATOM 1403 O O . LEU A 1 175 ? -2.320 -2.487 -3.257 1.00 85.44 175 LEU A O 1
ATOM 1407 N N . GLU A 1 176 ? -2.133 -1.908 -5.431 1.00 88.81 176 GLU A N 1
ATOM 1408 C CA . GLU A 1 176 ? -3.091 -0.798 -5.410 1.00 88.81 176 GLU A CA 1
ATOM 1409 C C . GLU A 1 176 ? -4.459 -1.321 -4.951 1.00 88.81 176 GLU A C 1
ATOM 1411 O O . GLU A 1 176 ? -4.961 -0.900 -3.908 1.00 88.81 176 GLU A O 1
ATOM 1416 N N . ASN A 1 177 ? -4.977 -2.352 -5.627 1.00 87.88 177 ASN A N 1
ATOM 1417 C CA . ASN A 1 177 ? -6.257 -2.981 -5.295 1.00 87.88 177 ASN A CA 1
ATOM 1418 C C . ASN A 1 177 ? -6.279 -3.553 -3.868 1.00 87.88 177 ASN A C 1
ATOM 1420 O O . ASN A 1 177 ? -7.228 -3.343 -3.113 1.00 87.88 177 ASN A O 1
ATOM 1424 N N . GLY A 1 178 ? -5.240 -4.295 -3.474 1.00 83.62 178 GLY A N 1
ATOM 1425 C CA . GLY A 1 178 ? -5.162 -4.901 -2.144 1.00 83.62 178 GLY A CA 1
ATOM 1426 C C . GLY A 1 178 ? -5.107 -3.861 -1.022 1.00 83.62 178 GLY A C 1
ATOM 1427 O O . GLY A 1 178 ? -5.743 -4.042 0.015 1.00 83.62 178 GLY A O 1
ATOM 1428 N N . THR A 1 179 ? -4.388 -2.758 -1.238 1.00 85.19 179 THR A N 1
ATOM 1429 C CA . THR A 1 179 ? -4.294 -1.656 -0.268 1.00 85.19 179 THR A CA 1
ATOM 1430 C C . THR A 1 179 ? -5.615 -0.902 -0.161 1.00 85.19 179 THR A C 1
ATOM 1432 O O . THR A 1 179 ? -6.026 -0.559 0.943 1.00 85.19 179 THR A O 1
ATOM 1435 N N . GLU A 1 180 ? -6.325 -0.710 -1.272 1.00 87.81 180 GLU A N 1
ATOM 1436 C CA . GLU A 1 180 ? -7.656 -0.098 -1.286 1.00 87.81 180 GLU A CA 1
ATOM 1437 C C . GLU A 1 180 ? -8.688 -0.946 -0.518 1.00 87.81 180 GLU A C 1
ATOM 1439 O O . GLU A 1 180 ? -9.475 -0.431 0.280 1.00 87.81 180 GLU A O 1
ATOM 1444 N N . VAL A 1 181 ? -8.661 -2.271 -0.709 1.00 85.88 181 VAL A N 1
ATOM 1445 C CA . VAL A 1 181 ? -9.500 -3.216 0.047 1.00 85.88 181 VAL A CA 1
ATOM 1446 C C . VAL A 1 181 ? -9.192 -3.143 1.541 1.00 85.88 181 VAL A C 1
ATOM 1448 O O . VAL A 1 181 ? -10.117 -3.021 2.347 1.00 85.88 181 VAL A O 1
ATOM 1451 N N . LEU A 1 182 ? -7.910 -3.178 1.913 1.00 81.38 182 LEU A N 1
ATOM 1452 C CA . LEU A 1 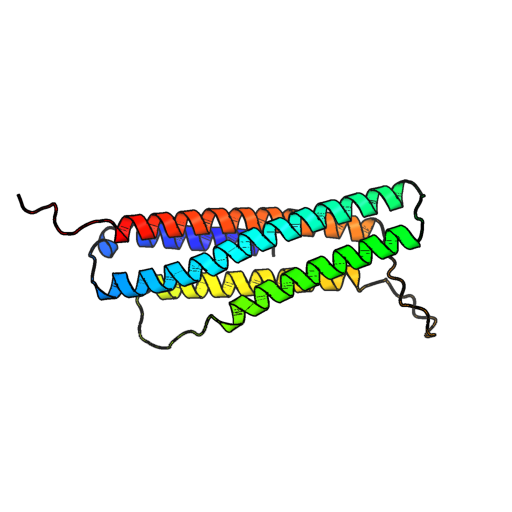182 ? -7.485 -3.065 3.307 1.00 81.38 182 LEU A CA 1
ATOM 1453 C C . LEU A 1 182 ? -7.938 -1.734 3.923 1.00 81.38 182 LEU A C 1
ATOM 1455 O O . LEU A 1 182 ? -8.519 -1.736 5.006 1.00 81.38 182 LEU A O 1
ATOM 1459 N N . PHE A 1 183 ? -7.738 -0.621 3.214 1.00 84.94 183 PHE A N 1
ATOM 1460 C CA . PHE A 1 183 ? -8.164 0.713 3.635 1.00 84.94 183 PHE A CA 1
ATOM 1461 C C . PHE A 1 183 ? -9.665 0.754 3.940 1.00 84.94 183 PHE A C 1
ATOM 1463 O O . PHE A 1 183 ? -10.058 1.115 5.050 1.00 84.94 183 PHE A O 1
ATOM 1470 N N . ARG A 1 184 ? -10.510 0.304 3.002 1.00 87.69 184 ARG A N 1
ATOM 1471 C CA . ARG A 1 184 ? -11.968 0.246 3.205 1.00 87.69 184 ARG A CA 1
ATOM 1472 C C . ARG A 1 184 ? -12.346 -0.572 4.435 1.00 87.69 184 ARG A C 1
ATOM 1474 O O . ARG A 1 184 ? -13.176 -0.137 5.231 1.00 87.69 184 ARG A O 1
ATOM 1481 N N . ARG A 1 185 ? -11.724 -1.739 4.611 1.00 82.00 185 ARG A N 1
ATOM 1482 C CA . ARG A 1 185 ? -12.046 -2.639 5.723 1.00 82.00 185 ARG A CA 1
ATOM 1483 C C . ARG A 1 185 ? -11.627 -2.072 7.076 1.00 82.00 185 ARG A C 1
ATOM 1485 O O . ARG A 1 185 ? -12.340 -2.232 8.062 1.00 82.00 185 ARG A O 1
ATOM 1492 N N . MET A 1 186 ? -10.509 -1.356 7.124 1.00 80.38 186 MET A N 1
ATOM 1493 C CA . MET A 1 186 ? -10.079 -0.648 8.326 1.00 80.38 186 MET A CA 1
ATOM 1494 C C . MET A 1 186 ? -11.028 0.491 8.710 1.00 80.38 186 MET A C 1
ATOM 1496 O O . MET A 1 186 ? -11.331 0.651 9.892 1.00 80.38 186 MET A O 1
ATOM 1500 N N . ILE A 1 187 ? -11.534 1.247 7.729 1.00 86.25 187 ILE A N 1
ATOM 1501 C CA . ILE A 1 187 ? -12.559 2.273 7.965 1.00 86.25 187 ILE A CA 1
ATOM 1502 C C . ILE A 1 187 ? -13.824 1.636 8.551 1.00 86.25 187 ILE A C 1
ATOM 1504 O O . ILE A 1 187 ? -14.321 2.110 9.571 1.00 86.25 187 ILE A O 1
ATOM 1508 N N . GLN A 1 188 ? -14.306 0.537 7.964 1.00 83.62 188 GLN A N 1
ATOM 1509 C CA . GLN A 1 188 ? -15.478 -0.198 8.462 1.00 83.62 188 GLN A CA 1
ATOM 1510 C C . GLN A 1 188 ? -15.282 -0.676 9.904 1.00 83.62 188 GLN A C 1
ATOM 1512 O O . GLN A 1 188 ? -16.102 -0.374 10.770 1.00 83.62 188 GLN A O 1
ATOM 1517 N N . SER A 1 189 ? -14.142 -1.312 10.192 1.00 76.81 189 SER A N 1
ATOM 1518 C CA . SER A 1 189 ? -13.795 -1.750 11.547 1.00 76.81 189 SER A CA 1
ATOM 1519 C C . SER A 1 189 ? -13.795 -0.580 12.539 1.00 76.81 189 SER A C 1
ATOM 1521 O O . SER A 1 189 ? -14.366 -0.688 13.622 1.00 76.81 189 SER A O 1
ATOM 1523 N N . ARG A 1 190 ? -13.238 0.579 12.161 1.00 82.75 190 ARG A N 1
ATOM 1524 C CA . ARG A 1 190 ? -13.260 1.789 12.996 1.00 82.75 190 ARG A CA 1
ATOM 1525 C C . ARG A 1 190 ? -14.684 2.282 13.262 1.00 82.75 190 ARG A C 1
ATOM 1527 O O . ARG A 1 190 ? -14.988 2.640 14.395 1.00 82.75 190 ARG A O 1
ATOM 1534 N N . VAL A 1 191 ? -15.545 2.309 12.246 1.00 83.62 191 VAL A N 1
ATOM 1535 C CA . VAL A 1 191 ? -16.949 2.732 12.386 1.00 83.62 191 VAL A CA 1
ATOM 1536 C C . VAL A 1 191 ? -17.707 1.797 13.329 1.00 83.62 191 VAL A C 1
ATOM 1538 O O . VAL A 1 191 ? -18.380 2.276 14.238 1.00 83.62 191 VAL A O 1
ATOM 1541 N N . ALA A 1 192 ? -17.542 0.480 13.187 1.00 77.50 192 ALA A N 1
ATOM 1542 C CA . ALA A 1 192 ? -18.151 -0.497 14.091 1.00 77.50 192 ALA A CA 1
ATOM 1543 C C . ALA A 1 192 ? -17.713 -0.279 15.552 1.00 77.50 192 ALA A C 1
ATOM 1545 O O . ALA A 1 192 ? -18.537 -0.288 16.468 1.00 77.50 192 ALA A O 1
ATOM 1546 N N . LEU A 1 193 ? -16.423 -0.000 15.770 1.00 74.62 193 LEU A N 1
ATOM 1547 C CA . LEU A 1 193 ? -15.889 0.321 17.095 1.00 74.62 193 LEU A CA 1
ATOM 1548 C C . LEU A 1 193 ? -16.456 1.627 17.666 1.00 74.62 193 LEU A C 1
ATOM 1550 O O . LEU A 1 193 ? -16.821 1.653 18.841 1.00 74.62 193 LEU A O 1
ATOM 1554 N N . LEU A 1 194 ? -16.560 2.689 16.856 1.00 79.88 194 LEU A N 1
ATOM 1555 C CA . LEU A 1 194 ? -17.184 3.953 17.270 1.00 79.88 194 LEU A CA 1
ATOM 1556 C C . LEU A 1 194 ? -18.629 3.741 17.701 1.00 79.88 194 LEU A C 1
ATOM 1558 O O . LEU A 1 194 ? -19.011 4.210 18.767 1.00 79.88 194 LEU A O 1
ATOM 1562 N N . ASN A 1 195 ? -19.402 2.988 16.919 1.00 79.38 195 ASN A N 1
ATOM 1563 C CA . ASN A 1 195 ? -20.806 2.733 17.221 1.00 79.38 195 ASN A CA 1
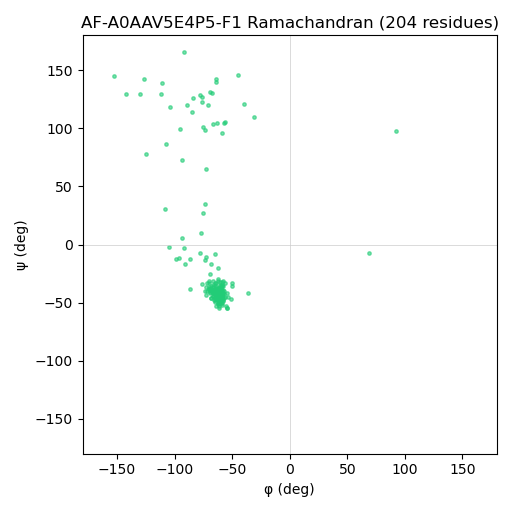ATOM 1564 C C . ASN A 1 195 ? -20.974 2.077 18.596 1.00 79.38 195 ASN A C 1
ATOM 1566 O O . ASN A 1 195 ? -21.826 2.499 19.368 1.00 79.38 195 ASN A O 1
ATOM 1570 N N . ILE A 1 196 ? -20.115 1.120 18.955 1.00 69.88 196 ILE A N 1
ATOM 1571 C CA . ILE A 1 196 ? -20.144 0.479 20.280 1.00 69.88 196 ILE A CA 1
ATOM 1572 C C . ILE A 1 196 ? -19.736 1.442 21.395 1.00 69.88 196 ILE A C 1
ATOM 1574 O O . ILE A 1 196 ? -20.314 1.414 22.479 1.00 69.88 196 ILE A O 1
ATOM 1578 N N . LEU A 1 197 ? -18.746 2.300 21.149 1.00 69.94 197 LEU A N 1
ATOM 1579 C CA . LEU A 1 197 ? -18.300 3.301 22.123 1.00 69.94 197 LEU A CA 1
ATOM 1580 C C . LEU A 1 197 ? -19.335 4.409 22.357 1.00 69.94 197 LEU A C 1
ATOM 1582 O O . LEU A 1 197 ? -19.320 5.023 23.432 1.00 69.94 197 LEU A O 1
ATOM 1586 N N . SER A 1 198 ? -20.189 4.652 21.363 1.00 73.81 198 SER A N 1
ATOM 1587 C CA . SER A 1 198 ? -21.277 5.630 21.368 1.00 73.81 198 SER A CA 1
ATOM 1588 C C . SER A 1 198 ? -22.588 5.108 21.962 1.00 73.81 198 SER A C 1
ATOM 1590 O O . SER A 1 198 ? -23.456 5.929 22.243 1.00 73.81 198 SER A O 1
ATOM 1592 N N . ILE A 1 199 ? -22.751 3.794 22.183 1.00 68.44 199 ILE A N 1
ATOM 1593 C CA . ILE A 1 199 ? -23.909 3.256 22.916 1.00 68.44 199 ILE A CA 1
ATOM 1594 C C . ILE A 1 199 ? -23.808 3.728 24.374 1.00 68.44 199 ILE A C 1
ATOM 1596 O O . ILE A 1 199 ? -22.983 3.250 25.156 1.00 68.44 199 ILE A O 1
ATOM 1600 N N . ASP A 1 200 ? -24.627 4.719 24.709 1.00 51.28 200 ASP A N 1
ATOM 1601 C CA . ASP A 1 200 ? -24.711 5.332 26.028 1.00 51.28 200 ASP A CA 1
ATOM 1602 C C . ASP A 1 200 ? -25.471 4.400 26.998 1.00 51.28 200 ASP A C 1
ATOM 1604 O O . ASP A 1 200 ? -26.590 3.985 26.683 1.00 51.28 200 ASP A O 1
ATOM 1608 N N . PRO A 1 201 ? -24.926 4.046 28.179 1.00 55.22 201 PRO A N 1
ATOM 1609 C CA . PRO A 1 201 ? -25.641 3.225 29.159 1.00 55.22 201 PRO A CA 1
ATOM 1610 C C . PRO A 1 201 ? -26.894 3.884 29.762 1.00 55.22 201 PRO A C 1
ATOM 1612 O O . PRO A 1 201 ? -27.611 3.221 30.506 1.00 55.22 201 PRO A O 1
ATOM 1615 N N . GLN A 1 202 ? -27.151 5.173 29.509 1.00 46.34 202 GLN A N 1
ATOM 1616 C CA . GLN A 1 202 ? -28.126 5.960 30.278 1.00 46.34 202 GLN A CA 1
ATOM 1617 C C . GLN A 1 202 ? -29.559 6.033 29.718 1.00 46.34 202 GLN A C 1
ATOM 1619 O O . GLN A 1 202 ? -30.381 6.730 30.302 1.00 46.34 202 GLN A O 1
ATOM 1624 N N . VAL A 1 203 ? -29.919 5.319 28.644 1.00 47.66 203 VAL A N 1
ATOM 1625 C CA . VAL A 1 203 ? -31.260 5.484 28.021 1.00 47.66 203 VAL A CA 1
ATOM 1626 C C . VAL A 1 203 ? -32.252 4.342 28.314 1.00 47.66 203 VAL A C 1
ATOM 1628 O O . VAL A 1 203 ? -33.419 4.449 27.963 1.00 47.66 203 VAL A O 1
ATOM 1631 N N . ASN A 1 204 ? -31.865 3.289 29.045 1.00 38.03 204 ASN A N 1
ATOM 1632 C CA . ASN A 1 204 ? -32.767 2.161 29.359 1.00 38.03 204 ASN A CA 1
ATOM 1633 C C . ASN A 1 204 ? -33.233 2.091 30.828 1.00 38.03 204 ASN A C 1
ATOM 1635 O O . ASN A 1 204 ? -33.499 1.005 31.339 1.00 38.03 204 ASN A O 1
ATOM 1639 N N . SER A 1 205 ? -33.354 3.229 31.515 1.00 42.41 205 SER A N 1
ATOM 1640 C CA . SER A 1 205 ? -34.066 3.306 32.800 1.00 42.41 205 SER A CA 1
ATOM 1641 C C . SER A 1 205 ? -35.157 4.375 32.753 1.00 42.41 205 SER A C 1
ATOM 1643 O O . SER A 1 205 ? -34.974 5.479 33.266 1.00 42.41 205 SER A O 1
ATOM 1645 N N . LEU A 1 206 ? -36.276 4.039 32.115 1.00 37.44 206 LEU A N 1
ATOM 1646 C CA . LEU A 1 206 ? -37.577 4.680 32.307 1.00 37.44 206 LEU A CA 1
ATOM 1647 C C . LEU A 1 206 ? -38.632 3.583 32.430 1.00 37.44 206 LEU A C 1
ATOM 1649 O O . LEU A 1 206 ? -38.612 2.671 31.573 1.00 37.44 206 LEU A O 1
#

Secondary structure (DSSP, 8-state):
-HHHHHHHHHHHHHHHHHHHSGGG-S--HHHHHHHHHHHHHHHHHHHHHHHHHHHHHHHHHHHHHHHHHHHTS---HHHHHHHHHHHHHHHHHHHHHHHHHHTT-----S---HHHHHHHHHHHHHHHHHHHHHHHHHHHHH-----S--------PPP--HHHHHHHHHHHHHHHHHHHHHHHHHHHHHHHHHHHHH--TTSS--

Organism: NCBI:txid191504

Nearest PDB structures (foldseek):
  1s94-assembly1_A  TM=5.948E-01  e=6.959E-01  Doryteuthis pealeii
  7xgf-assembly2_D  TM=4.369E-01  e=2.127E-01  synthetic construct
  8iyj-assembly1_R4  TM=2.192E-01  e=2.071E+00  Mus musculus
  8otz-assembly1_Cv  TM=2.548E-01  e=8.193E+00  Bos taurus

Mean predicted aligned error: 11.29 Å

Radius of gyration: 22.17 Å; Cα contacts (8 Å, |Δi|>4): 146; chains: 1; bounding box: 72×23×63 Å

Sequence (206 aa):
MCDGLRRLGDVYSHIEEIINLPSNQVSSIQKKKMLEREMESSLELIDLCNAMHEIFSELKTTIQDLQVVLRRGDARLANTQVKIQYYTSLVKKAHKQIKKISKKSTLDKEDCKLVKLSLVKARMIAISLLESTLCLLSKQVFMPKRSLVSKTFQKRRVIICEEQLQALECITRDLENGTEVLFRRMIQSRVALLNILSIDPQVNSL

Foldseek 3Di:
DLVLLVVLLVLLVVLLVVCPDPVNLPDDPVLLVLLVVLLVLLVLLLVLLVLLLVLLVVLLVLLVVLLVCVVVVVPPLVVNQVSLVVNLVSLVVSLVSLVVSLVVLDPDPDDDDPSSVSSSVSSNSSSVVSNVLSVVLNVLQVDDPDDPDDDDDDPPRGDDDNVSSVVSSVSSVSSSVSSVSSSVSSVVSSVSSVVSSPPDPPPPDD

pLDDT: mean 73.68, std 13.33, range [37.44, 92.06]

Solvent-accessible surface area (backbone atoms only — not comparable to full-atom values): 11856 Å² total; per-residue (Å²): 108,52,64,52,35,47,52,48,31,51,51,46,48,53,51,43,55,57,59,69,35,73,88,56,67,71,82,46,76,68,59,51,59,56,46,54,55,50,50,57,56,47,48,59,50,41,54,45,29,51,56,47,28,53,50,28,52,53,46,39,53,53,43,53,52,52,48,52,36,57,74,67,69,67,59,50,64,68,62,56,50,51,51,52,50,47,51,54,49,52,57,49,52,52,54,54,55,52,56,61,54,62,74,68,68,73,83,73,88,69,90,65,64,70,66,59,52,49,52,54,50,51,51,53,50,50,53,51,50,55,50,55,49,51,54,48,62,51,51,69,70,71,58,56,89,74,71,96,74,85,93,74,97,60,86,83,77,78,68,81,54,71,69,60,46,52,53,49,40,54,53,34,50,43,46,26,53,23,32,50,49,34,35,54,41,51,52,50,40,49,51,58,52,48,54,61,72,63,62,67,89,81,78,84,82,127